Protein AF-A0A9W7DJR1-F1 (afdb_monomer)

InterPro domains:
  IPR019531 Peroxisomal membrane protein 4 [PTHR15460] (27-271)

Organism: Ambrosiozyma monospora (NCBI:txid43982)

Secondary structure (DSSP, 8-state):
-----TTHHHHHHHHSTTSSS------HHHHHHHHHHHHHHHHHHHHHHHHHHHHHHHHHHT--TTS-HHHHHHHHHHHHHHHHHHHHHHHHHHHHHHHHHHHHHHHHHHHHHTS---HHHHHHHHHHHHHHHHHHHHHHHTSSHHHHHHTS--S-HHHHHHHHHHHHHHHHHHHHHHHHHHHHHHHHHHHHHHHHHHHHS--------HHHHHHHHHHHHHHHHHHHHHHHHHHHHHHHHHHHHHHHHH-TTTTS-HHHHHHHHHHHSSS---TTHHHHTT-

Radius of gyration: 26.88 Å; Cα contacts (8 Å, |Δi|>4): 137; chains: 1; bounding box: 68×41×72 Å

Structure (mmCIF, N/CA/C/O backbone):
data_AF-A0A9W7DJR1-F1
#
_entry.id   AF-A0A9W7DJR1-F1
#
loop_
_atom_site.group_PDB
_atom_site.id
_atom_site.type_symbol
_atom_site.label_atom_id
_atom_site.label_alt_id
_atom_site.label_comp_id
_atom_site.label_asym_id
_atom_site.label_entity_id
_atom_site.label_seq_id
_atom_site.pdbx_PDB_ins_code
_atom_site.Cartn_x
_atom_site.Cartn_y
_atom_site.Cartn_z
_atom_site.occupancy
_atom_site.B_iso_or_equiv
_atom_site.auth_seq_id
_atom_site.auth_comp_id
_atom_site.auth_asym_id
_atom_site.auth_atom_id
_atom_site.pdbx_PDB_model_num
ATOM 1 N N . MET A 1 1 ? 10.144 17.613 -14.085 1.00 32.94 1 MET A N 1
ATOM 2 C CA . MET A 1 1 ? 10.605 17.731 -12.691 1.00 32.94 1 MET A CA 1
ATOM 3 C C . MET A 1 1 ? 11.004 16.339 -12.246 1.00 32.94 1 MET A C 1
ATOM 5 O O . MET A 1 1 ? 10.156 15.469 -12.102 1.00 32.94 1 MET A O 1
ATOM 9 N N . THR A 1 2 ? 12.303 16.096 -12.294 1.00 26.52 2 THR A N 1
ATOM 10 C CA . THR A 1 2 ? 12.978 14.806 -12.160 1.00 26.52 2 THR A CA 1
ATOM 11 C C . THR A 1 2 ? 13.006 14.386 -10.694 1.00 26.52 2 THR A C 1
ATOM 13 O O . THR A 1 2 ? 13.558 15.097 -9.863 1.00 26.52 2 THR A O 1
ATOM 16 N N . THR A 1 3 ? 12.395 13.251 -10.367 1.00 33.75 3 THR A N 1
ATOM 17 C CA . THR A 1 3 ? 12.568 12.594 -9.067 1.00 33.75 3 THR A CA 1
ATOM 18 C C . THR A 1 3 ? 13.695 11.581 -9.203 1.00 33.75 3 THR A C 1
ATOM 20 O O . THR A 1 3 ? 13.488 10.488 -9.732 1.00 33.75 3 THR A O 1
ATOM 23 N N . GLU A 1 4 ? 14.891 11.987 -8.789 1.00 33.16 4 GLU A N 1
ATOM 24 C CA . GLU A 1 4 ? 16.009 11.084 -8.511 1.00 33.16 4 GLU A CA 1
ATOM 25 C C . GLU A 1 4 ? 15.716 10.189 -7.291 1.00 33.16 4 GLU A C 1
ATOM 27 O O . GLU A 1 4 ? 14.836 10.509 -6.482 1.00 33.16 4 GLU A O 1
ATOM 32 N N . PRO A 1 5 ? 16.386 9.027 -7.187 1.00 38.91 5 PRO A N 1
ATOM 33 C CA . PRO A 1 5 ? 15.933 7.917 -6.366 1.00 38.91 5 PRO A CA 1
ATOM 34 C C . PRO A 1 5 ? 16.318 8.088 -4.893 1.00 38.91 5 PRO A C 1
ATOM 36 O O . PRO A 1 5 ? 17.462 8.350 -4.536 1.00 38.91 5 PRO A O 1
ATOM 39 N N . THR A 1 6 ? 15.344 7.830 -4.024 1.00 44.16 6 THR A N 1
ATOM 40 C CA . THR A 1 6 ? 15.402 7.775 -2.550 1.00 44.16 6 THR A CA 1
ATOM 41 C C . THR A 1 6 ? 16.316 6.683 -1.961 1.00 44.16 6 THR A C 1
ATOM 43 O O . THR A 1 6 ? 16.242 6.403 -0.764 1.00 44.16 6 THR A O 1
ATOM 46 N N . ASP A 1 7 ? 17.186 6.069 -2.762 1.00 42.09 7 ASP A N 1
ATOM 47 C CA . ASP A 1 7 ? 18.049 4.954 -2.348 1.00 42.09 7 ASP A CA 1
ATOM 48 C C . ASP A 1 7 ? 19.348 5.408 -1.655 1.00 42.09 7 ASP A C 1
ATOM 50 O O . ASP A 1 7 ? 20.028 4.600 -1.019 1.00 42.09 7 ASP A O 1
ATOM 54 N N . SER A 1 8 ? 19.667 6.706 -1.685 1.00 40.16 8 SER A N 1
ATOM 55 C CA . SER A 1 8 ? 20.855 7.266 -1.025 1.00 40.16 8 SER A CA 1
ATOM 56 C C . SER A 1 8 ? 20.726 7.370 0.500 1.00 40.16 8 SER A C 1
ATOM 58 O O . SER A 1 8 ? 21.733 7.284 1.194 1.00 40.16 8 SER A O 1
ATOM 60 N N . HIS A 1 9 ? 19.512 7.469 1.052 1.00 39.06 9 HIS A N 1
ATOM 61 C CA . HIS A 1 9 ? 19.320 7.706 2.490 1.00 39.06 9 HIS A CA 1
ATOM 62 C C . HIS A 1 9 ? 19.504 6.470 3.381 1.00 39.06 9 HIS A C 1
ATOM 64 O O . HIS A 1 9 ? 19.707 6.623 4.580 1.00 39.06 9 HIS A O 1
ATOM 70 N N . ILE A 1 10 ? 19.423 5.247 2.846 1.00 40.16 10 ILE A N 1
ATOM 71 C CA . ILE A 1 10 ? 19.614 4.024 3.653 1.00 40.16 10 ILE A CA 1
ATOM 72 C C . ILE A 1 10 ? 21.078 3.572 3.630 1.00 40.16 10 ILE A C 1
ATOM 74 O O . ILE A 1 10 ? 21.564 3.041 4.625 1.00 40.16 10 ILE A O 1
ATOM 78 N N . VAL A 1 11 ? 21.795 3.820 2.530 1.00 42.31 11 VAL A N 1
ATOM 79 C CA . VAL A 1 11 ? 23.234 3.532 2.435 1.00 42.31 11 VAL A CA 1
ATOM 80 C C . VAL A 1 11 ? 24.055 4.627 3.123 1.00 42.31 11 VAL A C 1
ATOM 82 O O . VAL A 1 11 ? 25.026 4.307 3.803 1.00 42.31 11 VAL A O 1
ATOM 85 N N . SER A 1 12 ? 23.626 5.896 3.073 1.00 39.59 12 SER A N 1
ATOM 86 C CA . SER A 1 12 ? 24.334 6.977 3.771 1.00 39.59 12 SER A CA 1
ATOM 87 C C . SER A 1 12 ? 24.339 6.796 5.289 1.00 39.59 12 SER A C 1
ATOM 89 O O . SER A 1 12 ? 25.352 7.074 5.909 1.00 39.59 12 SER A O 1
ATOM 91 N N . ILE A 1 13 ? 23.273 6.252 5.891 1.00 42.31 13 ILE A N 1
ATOM 92 C CA . ILE A 1 13 ? 23.221 6.003 7.346 1.00 42.31 13 ILE A CA 1
ATOM 93 C C . ILE A 1 13 ? 24.286 4.985 7.794 1.00 42.31 13 ILE A C 1
ATOM 95 O O . ILE A 1 13 ? 24.705 5.014 8.946 1.00 42.31 13 ILE A O 1
ATOM 99 N N . ILE A 1 14 ? 24.756 4.113 6.897 1.00 41.81 14 ILE A N 1
ATOM 100 C CA . ILE A 1 14 ? 25.818 3.143 7.205 1.00 41.81 14 ILE A CA 1
ATOM 101 C C . ILE A 1 14 ? 27.211 3.734 6.920 1.00 41.81 14 ILE A C 1
ATOM 103 O O . ILE A 1 14 ? 28.173 3.350 7.574 1.00 41.81 14 ILE A O 1
ATOM 107 N N . SER A 1 15 ? 27.335 4.691 5.993 1.00 38.59 15 SER A N 1
ATOM 108 C CA . SER A 1 15 ? 28.637 5.235 5.572 1.00 38.59 15 SER A CA 1
ATOM 109 C C . SER A 1 15 ? 29.039 6.575 6.203 1.00 38.59 15 SER A C 1
ATOM 111 O O . SER A 1 15 ? 30.225 6.884 6.198 1.00 38.59 15 SER A O 1
ATOM 113 N N . THR A 1 16 ? 28.119 7.377 6.754 1.00 36.72 16 THR A N 1
ATOM 114 C CA . THR A 1 16 ? 28.453 8.718 7.291 1.00 36.72 16 THR A CA 1
ATOM 115 C C . THR A 1 16 ? 28.752 8.771 8.790 1.00 36.72 16 THR A C 1
ATOM 117 O O . THR A 1 16 ? 28.983 9.856 9.303 1.00 36.72 16 THR A O 1
ATOM 120 N N . ASN A 1 17 ? 28.787 7.643 9.503 1.00 36.72 17 ASN A N 1
ATOM 121 C CA . ASN A 1 17 ? 29.080 7.630 10.946 1.00 36.72 17 ASN A CA 1
ATOM 122 C C . ASN A 1 17 ? 30.573 7.481 11.299 1.00 36.72 17 ASN A C 1
ATOM 124 O O . ASN A 1 17 ? 30.893 7.296 12.466 1.00 36.72 17 ASN A O 1
ATOM 128 N N . ASN A 1 18 ? 31.485 7.571 10.325 1.00 41.84 18 ASN A N 1
ATOM 129 C CA . ASN A 1 18 ? 32.928 7.414 10.564 1.00 41.84 18 ASN A CA 1
ATOM 130 C C . ASN A 1 18 ? 33.718 8.726 10.683 1.00 41.84 18 ASN A C 1
ATOM 132 O O . ASN A 1 18 ? 34.943 8.676 10.764 1.00 41.84 18 ASN A O 1
ATOM 136 N N . GLN A 1 19 ? 33.068 9.890 10.706 1.00 37.97 19 GLN A N 1
ATOM 137 C CA . GLN A 1 19 ? 33.749 11.145 11.023 1.00 37.97 19 GLN A CA 1
ATOM 138 C C . GLN A 1 19 ? 32.898 11.960 11.993 1.00 37.97 19 GLN A C 1
ATOM 140 O O . GLN A 1 19 ? 31.807 12.405 11.651 1.00 37.97 19 GLN A O 1
ATOM 145 N N . ASP A 1 20 ? 33.450 12.114 13.193 1.00 43.25 20 ASP A N 1
ATOM 146 C CA . ASP A 1 20 ? 32.994 12.926 14.319 1.00 43.25 20 ASP A CA 1
ATOM 147 C C . ASP A 1 20 ? 31.770 12.398 15.077 1.00 43.25 20 ASP A C 1
ATOM 149 O O . ASP A 1 20 ? 30.617 12.686 14.754 1.00 43.25 20 ASP A O 1
ATOM 153 N N . ASN A 1 21 ? 32.053 11.623 16.130 1.00 36.62 21 ASN A N 1
ATOM 154 C CA . ASN A 1 21 ? 31.651 11.855 17.528 1.00 36.62 21 ASN A CA 1
ATOM 155 C C . ASN A 1 21 ? 31.712 10.522 18.281 1.00 36.62 21 ASN A C 1
ATOM 157 O O . ASN A 1 21 ? 31.091 9.562 17.839 1.00 36.62 21 ASN A O 1
ATOM 161 N N . ASP A 1 22 ? 32.468 10.509 19.382 1.00 38.03 22 ASP A N 1
ATOM 162 C CA . ASP A 1 22 ? 32.485 9.551 20.492 1.00 38.03 22 ASP A CA 1
ATOM 163 C C . ASP A 1 22 ? 31.990 8.131 20.189 1.00 38.03 22 ASP A C 1
ATOM 165 O O . ASP A 1 22 ? 30.803 7.894 19.965 1.00 38.03 22 ASP A O 1
ATOM 169 N N . GLU A 1 23 ? 32.913 7.173 20.284 1.00 42.16 23 GLU A N 1
ATOM 170 C CA . GLU A 1 23 ? 32.680 5.727 20.269 1.00 42.16 23 GLU A CA 1
ATOM 171 C C . GLU A 1 23 ? 31.814 5.311 21.476 1.00 42.16 23 GLU A C 1
ATOM 173 O O . GLU A 1 23 ? 32.244 4.668 22.429 1.00 42.16 23 GLU A O 1
ATOM 178 N N . ILE A 1 24 ? 30.550 5.725 21.464 1.00 49.12 24 ILE A N 1
ATOM 179 C CA . ILE A 1 24 ? 29.490 5.070 22.200 1.00 49.12 24 ILE A CA 1
ATOM 180 C C . ILE A 1 24 ? 29.317 3.758 21.450 1.00 49.12 24 ILE A C 1
ATOM 182 O O . ILE A 1 24 ? 28.904 3.754 20.289 1.00 49.12 24 ILE A O 1
ATOM 186 N N . ASP A 1 25 ? 29.661 2.656 22.108 1.00 47.47 25 ASP A N 1
ATOM 187 C CA . ASP A 1 25 ? 29.327 1.295 21.701 1.00 47.47 25 ASP A CA 1
ATOM 188 C C . ASP A 1 25 ? 27.793 1.164 21.662 1.00 47.47 25 ASP A C 1
ATOM 190 O O . ASP A 1 25 ? 27.125 0.706 22.592 1.00 47.47 25 ASP A O 1
ATOM 194 N N . ILE A 1 26 ? 27.187 1.738 20.622 1.00 60.50 26 ILE A N 1
ATOM 195 C CA . ILE A 1 26 ? 25.754 1.695 20.394 1.00 60.50 26 ILE A CA 1
ATOM 196 C C . ILE A 1 26 ? 25.497 0.301 19.845 1.00 60.50 26 ILE A C 1
ATOM 198 O O . ILE A 1 26 ? 25.587 0.077 18.637 1.00 60.50 26 ILE A O 1
ATOM 202 N N . ASP A 1 27 ? 25.155 -0.614 20.755 1.00 71.44 27 ASP A N 1
ATOM 203 C CA . ASP A 1 27 ? 24.758 -1.983 20.441 1.00 71.44 27 ASP A CA 1
ATOM 204 C C . ASP A 1 27 ? 23.856 -1.975 19.190 1.00 71.44 27 ASP A C 1
ATOM 206 O O . ASP A 1 27 ? 22.841 -1.253 19.181 1.00 71.44 27 ASP A O 1
ATOM 210 N N . PRO A 1 28 ? 24.194 -2.729 18.124 1.00 70.56 28 PRO A N 1
ATOM 211 C CA . PRO A 1 28 ? 23.396 -2.801 16.907 1.00 70.56 28 PRO A CA 1
ATOM 212 C C . PRO A 1 28 ? 21.915 -3.066 17.202 1.00 70.56 28 PRO A C 1
ATOM 214 O O . PRO A 1 28 ? 21.054 -2.500 16.526 1.00 70.56 28 PRO A O 1
ATOM 217 N N . MET A 1 29 ? 21.582 -3.812 18.261 1.00 70.75 29 MET A N 1
ATOM 218 C CA . MET A 1 29 ? 20.192 -4.028 18.679 1.00 70.75 29 MET A CA 1
ATOM 219 C C . MET A 1 29 ? 19.452 -2.738 19.046 1.00 70.75 29 MET A C 1
ATOM 221 O O . MET A 1 29 ? 18.264 -2.601 18.741 1.00 70.75 29 MET A O 1
ATOM 225 N N . SER A 1 30 ? 20.132 -1.758 19.639 1.00 74.19 30 SER A N 1
ATOM 226 C CA . SER A 1 30 ? 19.538 -0.462 19.972 1.00 74.19 30 SER A CA 1
ATOM 227 C C . SER A 1 30 ? 19.234 0.371 18.719 1.00 74.19 30 SER A C 1
ATOM 229 O O . SER A 1 30 ? 18.199 1.040 18.656 1.00 74.19 30 SER A O 1
ATOM 231 N N . ILE A 1 31 ? 20.074 0.277 17.681 1.00 74.38 31 ILE A N 1
ATOM 232 C CA . ILE A 1 31 ? 19.853 0.916 16.373 1.00 74.38 31 ILE A CA 1
ATOM 233 C C . ILE A 1 31 ? 18.654 0.270 15.675 1.00 74.38 31 ILE A C 1
ATOM 235 O O . ILE A 1 31 ? 17.771 0.967 15.161 1.00 74.38 31 ILE A O 1
ATOM 239 N N . LEU A 1 32 ? 18.581 -1.063 15.704 1.00 74.62 32 LEU A N 1
ATOM 240 C CA . LEU A 1 32 ? 17.469 -1.821 15.139 1.00 74.62 32 LEU A CA 1
ATOM 241 C C . LEU A 1 32 ? 16.144 -1.471 15.825 1.00 74.62 32 LEU A C 1
ATOM 243 O O . LEU A 1 32 ? 15.161 -1.154 15.149 1.00 74.62 32 LEU A O 1
ATOM 247 N N . LEU A 1 33 ? 16.130 -1.442 17.158 1.00 75.38 33 LEU A N 1
ATOM 248 C CA . LEU A 1 33 ? 14.948 -1.092 17.940 1.00 75.38 33 LEU A CA 1
ATOM 249 C C . LEU A 1 33 ? 14.502 0.353 17.673 1.00 75.38 33 LEU A C 1
ATOM 251 O O . LEU A 1 33 ? 13.316 0.596 17.438 1.00 75.38 33 LEU A O 1
ATOM 255 N N . LYS A 1 34 ? 15.442 1.308 17.613 1.00 75.88 34 LYS A N 1
ATOM 256 C CA . LYS A 1 34 ? 15.158 2.704 17.236 1.00 75.88 34 LYS A CA 1
ATOM 257 C C . LYS A 1 34 ? 14.524 2.796 15.845 1.00 75.88 34 LYS A C 1
ATOM 259 O O . LYS A 1 34 ? 13.544 3.520 15.674 1.00 75.88 34 LYS A O 1
ATOM 264 N N . SER A 1 35 ? 15.026 2.040 14.866 1.00 71.12 35 SER A N 1
ATOM 265 C CA . SER A 1 35 ? 14.485 2.005 13.498 1.00 71.12 35 SER A CA 1
ATOM 266 C C . SER A 1 35 ? 13.050 1.468 13.451 1.00 71.12 35 SER A C 1
ATOM 268 O O . SER A 1 35 ? 12.183 2.062 12.802 1.00 71.12 35 SER A O 1
ATOM 270 N N . VAL A 1 36 ? 12.766 0.391 14.193 1.00 76.62 36 VAL A N 1
ATOM 271 C CA . VAL A 1 36 ? 11.421 -0.193 14.319 1.00 76.62 36 VAL A CA 1
ATOM 272 C C . VAL A 1 36 ? 10.453 0.789 14.985 1.00 76.62 36 VAL A C 1
ATOM 274 O O . VAL A 1 36 ? 9.375 1.054 14.446 1.00 76.62 36 VAL A O 1
ATOM 277 N N . ILE A 1 37 ? 10.846 1.386 16.114 1.00 77.00 37 ILE A N 1
ATOM 278 C CA . ILE A 1 37 ? 10.029 2.369 16.841 1.00 77.00 37 ILE A CA 1
ATOM 279 C C . ILE A 1 37 ? 9.757 3.596 15.968 1.00 77.00 37 ILE A C 1
ATOM 281 O O . ILE A 1 37 ? 8.626 4.081 15.909 1.00 77.00 37 ILE A O 1
ATOM 285 N N . MET A 1 38 ? 10.765 4.092 15.250 1.00 75.69 38 MET A N 1
ATOM 286 C CA . MET A 1 38 ? 10.612 5.251 14.374 1.00 75.69 38 MET A CA 1
ATOM 287 C C . MET A 1 38 ? 9.684 4.950 13.193 1.00 75.69 38 MET A C 1
ATOM 289 O O . MET A 1 38 ? 8.817 5.766 12.875 1.00 75.69 38 MET A O 1
ATOM 293 N N . ALA A 1 39 ? 9.795 3.764 12.587 1.00 70.19 39 ALA A N 1
ATOM 294 C CA . ALA A 1 39 ? 8.877 3.316 11.545 1.00 70.19 39 ALA A CA 1
ATOM 295 C C . ALA A 1 39 ? 7.432 3.223 12.063 1.00 70.19 39 ALA A C 1
ATOM 297 O O . ALA A 1 39 ? 6.520 3.736 11.414 1.00 70.19 39 ALA A O 1
ATOM 298 N N . ALA A 1 40 ? 7.228 2.651 13.254 1.00 74.38 40 ALA A N 1
ATOM 299 C CA . ALA A 1 40 ? 5.922 2.580 13.903 1.00 74.38 40 ALA A CA 1
ATOM 300 C C . ALA A 1 40 ? 5.350 3.978 14.196 1.00 74.38 40 ALA A C 1
ATOM 302 O O . ALA A 1 40 ? 4.199 4.256 13.857 1.00 74.38 40 ALA A O 1
ATOM 303 N N . LYS A 1 41 ? 6.158 4.898 14.743 1.00 73.31 41 LYS A N 1
ATOM 304 C CA . LYS A 1 41 ? 5.751 6.288 15.010 1.00 73.31 41 LYS A CA 1
ATOM 305 C C . LYS A 1 41 ? 5.318 6.998 13.728 1.00 73.31 41 LYS A C 1
ATOM 307 O O . LYS A 1 41 ? 4.265 7.634 13.701 1.00 73.31 41 LYS A O 1
ATOM 312 N N . ASN A 1 42 ? 6.095 6.854 12.656 1.00 75.81 42 ASN A N 1
ATOM 313 C CA . ASN A 1 42 ? 5.786 7.450 11.358 1.00 75.81 42 ASN A CA 1
ATOM 314 C C . ASN A 1 42 ? 4.488 6.879 10.772 1.00 75.81 42 ASN A C 1
ATOM 316 O O . ASN A 1 42 ? 3.654 7.639 10.283 1.00 75.81 42 ASN A O 1
ATOM 320 N N . ALA A 1 43 ? 4.280 5.567 10.892 1.00 69.81 43 ALA A N 1
ATOM 321 C CA . ALA A 1 43 ? 3.041 4.892 10.518 1.00 69.81 43 ALA A CA 1
ATOM 322 C C . ALA A 1 43 ? 1.817 5.445 11.274 1.00 69.81 43 ALA A C 1
ATOM 324 O O . ALA A 1 43 ? 0.802 5.759 10.649 1.00 69.81 43 ALA A O 1
ATOM 325 N N . VAL A 1 44 ? 1.919 5.623 12.598 1.00 75.25 44 VAL A N 1
ATOM 326 C CA . VAL A 1 44 ? 0.839 6.199 13.419 1.00 75.25 44 VAL A CA 1
ATOM 327 C C . VAL A 1 44 ? 0.558 7.648 13.026 1.00 75.25 44 VAL A C 1
ATOM 329 O O . VAL A 1 44 ? -0.599 8.000 12.811 1.00 75.25 44 VAL A O 1
ATOM 332 N N . ILE A 1 45 ? 1.593 8.487 12.898 1.00 74.19 45 ILE A N 1
ATOM 333 C CA . ILE A 1 45 ? 1.442 9.908 12.542 1.00 74.19 45 ILE A CA 1
ATOM 334 C C . ILE A 1 45 ? 0.809 10.052 11.158 1.00 74.19 45 ILE A C 1
ATOM 336 O O . ILE A 1 45 ? -0.098 10.865 10.975 1.00 74.19 45 ILE A O 1
ATOM 340 N N . TYR A 1 46 ? 1.268 9.260 10.190 1.00 73.19 46 TYR A N 1
ATOM 341 C CA . TYR A 1 46 ? 0.720 9.259 8.841 1.00 73.19 46 TYR A CA 1
ATOM 342 C C . TYR A 1 46 ? -0.749 8.825 8.835 1.00 73.19 46 TYR A C 1
ATOM 344 O O . TYR A 1 46 ? -1.605 9.533 8.297 1.00 73.19 46 TYR A O 1
ATOM 352 N N . GLY A 1 47 ? -1.042 7.697 9.492 1.00 66.19 47 GLY A N 1
ATOM 353 C CA . GLY A 1 47 ? -2.393 7.168 9.622 1.00 66.19 47 GLY A CA 1
ATOM 354 C C . GLY A 1 47 ? -3.337 8.166 10.291 1.00 66.19 47 GLY A C 1
ATOM 355 O O . GLY A 1 47 ? -4.454 8.358 9.818 1.00 66.19 47 GLY A O 1
ATOM 356 N N . TYR A 1 48 ? -2.865 8.858 11.330 1.00 72.81 48 TYR A N 1
ATOM 357 C CA . TYR A 1 48 ? -3.605 9.925 11.988 1.00 72.81 48 TYR A CA 1
ATOM 358 C C . TYR A 1 48 ? -3.854 11.104 11.042 1.00 72.81 48 TYR A C 1
ATOM 360 O O . TYR A 1 48 ? -5.008 11.422 10.795 1.00 72.81 48 TYR A O 1
ATOM 368 N N . ARG A 1 49 ? -2.821 11.724 10.457 1.00 74.25 49 ARG A N 1
ATOM 369 C CA . ARG A 1 49 ? -2.964 12.978 9.690 1.00 74.25 49 ARG A CA 1
ATOM 370 C C . ARG A 1 49 ? -3.905 12.859 8.491 1.00 74.25 49 ARG A C 1
ATOM 372 O O . ARG A 1 49 ? -4.818 13.666 8.350 1.00 74.25 49 ARG A O 1
ATOM 379 N N . VAL A 1 50 ? -3.696 11.863 7.631 1.00 66.50 50 VAL A N 1
ATOM 380 C CA . VAL A 1 50 ? -4.419 11.781 6.350 1.00 66.50 50 VAL A CA 1
ATOM 381 C C . VAL A 1 50 ? -5.854 11.286 6.547 1.00 66.50 50 VAL A C 1
ATOM 383 O O . VAL A 1 50 ? -6.789 11.878 6.005 1.00 66.50 50 VAL A O 1
ATOM 386 N N . ARG A 1 51 ? -6.069 10.239 7.362 1.00 71.12 51 ARG A N 1
ATOM 387 C CA . ARG A 1 51 ? -7.428 9.716 7.594 1.00 71.12 51 ARG A CA 1
ATOM 388 C C . ARG A 1 51 ? -8.256 10.594 8.520 1.00 71.12 51 ARG A C 1
ATOM 390 O O . ARG A 1 51 ? -9.466 10.638 8.337 1.00 71.12 51 ARG A O 1
ATOM 397 N N . PHE A 1 52 ? -7.651 11.303 9.474 1.00 71.00 52 PHE A N 1
ATOM 398 C CA . PHE A 1 52 ? -8.390 12.223 10.341 1.00 71.00 52 PHE A CA 1
ATOM 399 C C . PHE A 1 52 ? -9.054 13.338 9.540 1.00 71.00 52 PHE A C 1
ATOM 401 O O . PHE A 1 52 ? -10.248 13.562 9.707 1.00 71.00 52 PHE A O 1
ATOM 408 N N . ILE A 1 53 ? -8.323 13.969 8.617 1.00 73.88 53 ILE A N 1
ATOM 409 C CA . ILE A 1 53 ? -8.877 15.029 7.762 1.00 73.88 53 ILE A CA 1
ATOM 410 C C . ILE A 1 53 ? -10.024 14.481 6.904 1.00 73.88 53 ILE A C 1
ATOM 412 O O . ILE A 1 53 ? -11.082 15.101 6.812 1.00 73.88 53 ILE A O 1
ATOM 416 N N . HIS A 1 54 ? -9.858 13.284 6.337 1.00 69.44 54 HIS A N 1
ATOM 417 C CA . HIS A 1 54 ? -10.900 12.646 5.533 1.00 69.44 54 HIS A CA 1
ATOM 418 C C . HIS A 1 54 ? -12.151 12.272 6.355 1.00 69.44 54 HIS A C 1
ATOM 420 O O . HIS A 1 54 ? -13.283 12.528 5.939 1.00 69.44 54 HIS A O 1
ATOM 426 N N . ALA A 1 55 ? -11.962 11.715 7.553 1.00 70.25 55 ALA A N 1
ATOM 427 C CA . ALA A 1 55 ? -13.048 11.342 8.458 1.00 70.25 55 ALA A CA 1
ATOM 428 C C . ALA A 1 55 ? -13.792 12.571 9.006 1.00 70.25 55 ALA A C 1
ATOM 430 O O . ALA A 1 55 ? -15.012 12.548 9.147 1.00 70.25 55 ALA A O 1
ATOM 431 N N . ILE A 1 56 ? -13.077 13.670 9.258 1.00 75.75 56 ILE A N 1
ATOM 432 C CA . ILE A 1 56 ? -13.691 14.947 9.622 1.00 75.75 56 ILE A CA 1
ATOM 433 C C . ILE A 1 56 ? -14.502 15.505 8.463 1.00 75.75 56 ILE A C 1
ATOM 435 O O . ILE A 1 56 ? -15.656 15.866 8.665 1.00 75.75 56 ILE A O 1
ATOM 439 N N . SER A 1 57 ? -13.927 15.565 7.260 1.00 73.88 57 SER A N 1
ATOM 440 C CA . SER A 1 57 ? -14.600 16.133 6.089 1.00 73.88 57 SER A CA 1
ATOM 441 C C . SER A 1 57 ? -15.935 15.432 5.820 1.00 73.88 57 SER A C 1
ATOM 443 O O . SER A 1 57 ? -16.973 16.086 5.737 1.00 73.88 57 SER A O 1
ATOM 445 N N . THR A 1 58 ? -15.937 14.099 5.810 1.00 67.31 58 THR A N 1
ATOM 446 C CA . THR A 1 58 ? -17.161 13.302 5.627 1.00 67.31 58 THR A CA 1
ATOM 447 C C . THR A 1 58 ? -18.171 13.522 6.752 1.00 67.31 58 THR A C 1
ATOM 449 O O . THR A 1 58 ? -19.364 13.688 6.493 1.00 67.31 58 THR A O 1
ATOM 452 N N . GLN A 1 59 ? -17.725 13.601 8.007 1.00 70.19 59 GLN A N 1
ATOM 453 C CA . GLN A 1 59 ? -18.624 13.834 9.136 1.00 70.19 59 GLN A CA 1
ATOM 454 C C . GLN A 1 59 ? -19.207 15.242 9.194 1.00 70.19 59 GLN A C 1
ATOM 456 O O . GLN A 1 59 ? -20.348 15.364 9.645 1.00 70.19 59 GLN A O 1
ATOM 461 N N . LEU A 1 60 ? -18.452 16.258 8.761 1.00 70.12 60 LEU A N 1
ATOM 462 C CA . LEU A 1 60 ? -18.893 17.650 8.656 1.00 70.12 60 LEU A CA 1
ATOM 463 C C . LEU A 1 60 ? -19.947 17.809 7.561 1.00 70.12 60 LEU A C 1
ATOM 465 O O . LEU A 1 60 ? -20.979 18.424 7.808 1.00 70.12 60 LEU A O 1
ATOM 469 N N . VAL A 1 61 ? -19.732 17.197 6.392 1.00 68.81 61 VAL A N 1
ATOM 470 C CA . VAL A 1 61 ? -20.720 17.185 5.296 1.00 68.81 61 VAL A CA 1
ATOM 471 C C . VAL A 1 61 ? -22.000 16.451 5.715 1.00 68.81 61 VAL A C 1
ATOM 473 O O . VAL A 1 61 ? -23.098 16.861 5.361 1.00 68.81 61 VAL A O 1
ATOM 476 N N . SER A 1 62 ? -21.874 15.424 6.558 1.00 64.69 62 SER A N 1
ATOM 477 C CA . SER A 1 62 ? -23.006 14.664 7.106 1.00 64.69 62 SER A CA 1
ATOM 478 C C . SER A 1 62 ? -23.761 15.383 8.239 1.00 64.69 62 SER A C 1
ATOM 480 O O . SER A 1 62 ? -24.566 14.750 8.938 1.00 64.69 62 SER A O 1
ATOM 482 N N . LEU A 1 63 ? -23.432 16.639 8.564 1.00 64.19 63 LEU A N 1
ATOM 483 C CA . LEU A 1 63 ? -24.124 17.383 9.616 1.00 64.19 63 LEU A CA 1
ATOM 484 C C . LEU A 1 63 ? -25.420 17.958 9.074 1.00 64.19 63 LEU A C 1
ATOM 486 O O . LEU A 1 63 ? -25.445 18.823 8.205 1.00 64.19 63 LEU A O 1
ATOM 490 N N . ASN A 1 64 ? -26.516 17.504 9.665 1.00 57.19 64 ASN A N 1
ATOM 491 C CA . ASN A 1 64 ? -27.822 18.046 9.373 1.00 57.19 64 ASN A CA 1
ATOM 492 C C . ASN A 1 64 ? -27.988 19.357 10.164 1.00 57.19 64 ASN A C 1
ATOM 494 O O . ASN A 1 64 ? -28.338 19.338 11.345 1.00 57.19 64 ASN A O 1
ATOM 498 N N . MET A 1 65 ? -27.694 20.493 9.523 1.00 56.94 65 MET A N 1
ATOM 499 C CA . MET A 1 65 ? -27.678 21.841 10.127 1.00 56.94 65 MET A CA 1
ATOM 500 C C . MET A 1 65 ? -29.049 22.320 10.655 1.00 56.94 65 MET A C 1
ATOM 502 O O . MET A 1 65 ? -29.142 23.383 11.257 1.00 56.94 65 MET A O 1
ATOM 506 N N . LYS A 1 66 ? -30.127 21.546 10.464 1.00 53.41 66 LYS A N 1
ATOM 507 C CA . LYS A 1 66 ? -31.506 21.912 10.838 1.00 53.41 66 LYS A CA 1
ATOM 508 C C . LYS A 1 66 ? -31.876 21.703 12.320 1.00 53.41 66 LYS A C 1
ATOM 510 O O . LYS A 1 66 ? -33.019 21.966 12.683 1.00 53.41 66 LYS A O 1
ATOM 515 N N . LYS A 1 67 ? -30.983 21.212 13.194 1.00 53.53 67 LYS A N 1
ATOM 516 C CA . LYS A 1 67 ? -31.318 20.886 14.602 1.00 53.53 67 LYS A CA 1
ATOM 517 C C . LYS A 1 67 ? -30.728 21.870 15.623 1.00 53.53 67 LYS A C 1
ATOM 519 O O . LYS A 1 67 ? -29.673 22.444 15.416 1.00 53.53 67 LYS A O 1
ATOM 524 N N . ASN A 1 68 ? -31.429 22.024 16.747 1.00 53.06 68 ASN A N 1
ATOM 525 C CA . ASN A 1 68 ? -31.178 22.978 17.837 1.00 53.06 68 ASN A CA 1
ATOM 526 C C . ASN A 1 68 ? -29.689 23.067 18.286 1.00 53.06 68 ASN A C 1
ATOM 528 O O . ASN A 1 68 ? -29.058 22.046 18.576 1.00 53.06 68 ASN A O 1
ATOM 532 N N . SER A 1 69 ? -29.146 24.289 18.395 1.00 58.97 69 SER A N 1
ATOM 533 C CA . SER A 1 69 ? -27.698 24.605 18.474 1.00 58.97 69 SER A CA 1
ATOM 534 C C . SER A 1 69 ? -26.923 23.902 19.608 1.00 58.97 69 SER A C 1
ATOM 536 O O . SER A 1 69 ? -25.817 23.397 19.406 1.00 58.97 69 SER A O 1
ATOM 538 N N . LYS A 1 70 ? -27.527 23.745 20.794 1.00 59.53 70 LYS A N 1
ATOM 539 C CA . LYS A 1 70 ? -26.871 23.076 21.939 1.00 59.53 70 LYS A CA 1
ATOM 540 C C . LYS A 1 70 ? -26.682 21.562 21.743 1.00 59.53 70 LYS A C 1
ATOM 542 O O . LYS A 1 70 ? -25.767 20.978 22.320 1.00 59.53 70 LYS A O 1
ATOM 547 N N . MET A 1 71 ? -27.504 20.919 20.910 1.00 64.44 71 MET A N 1
ATOM 548 C CA . MET A 1 71 ? -27.378 19.487 20.601 1.00 64.44 71 MET A CA 1
ATOM 549 C C . MET A 1 71 ? -26.362 19.228 19.477 1.00 64.44 71 MET A C 1
ATOM 551 O O . MET A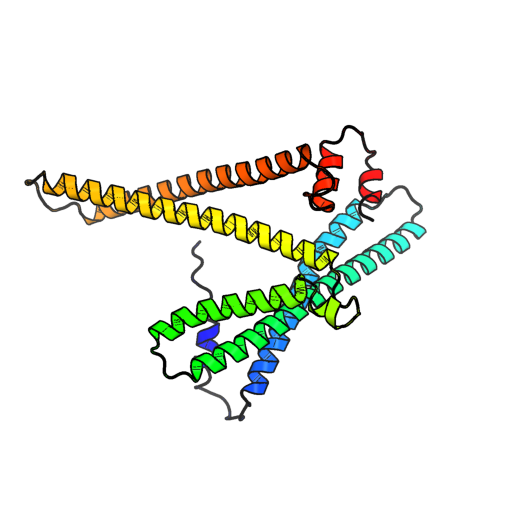 1 71 ? -25.724 18.173 19.464 1.00 64.44 71 MET A O 1
ATOM 555 N N . LEU A 1 72 ? -26.149 20.211 18.593 1.00 65.38 72 LEU A N 1
ATOM 556 C CA . LEU A 1 72 ? -25.169 20.142 17.507 1.00 65.38 72 LEU A CA 1
ATOM 557 C C . LEU A 1 72 ? -23.730 20.072 18.021 1.00 65.38 72 LEU A C 1
ATOM 559 O O . LEU A 1 72 ? -22.974 19.230 17.547 1.00 65.38 72 LEU A O 1
ATOM 563 N N . TYR A 1 73 ? -23.353 20.881 19.020 1.00 71.19 73 TYR A N 1
ATOM 564 C CA . TYR A 1 73 ? -21.988 20.848 19.566 1.00 71.19 73 TYR A CA 1
ATOM 565 C C . TYR A 1 73 ? -21.646 19.479 20.172 1.00 71.19 73 TYR A C 1
ATOM 567 O O . TYR A 1 73 ? -20.599 18.903 19.881 1.00 71.19 73 TYR A O 1
ATOM 575 N N . LYS A 1 74 ? -22.572 18.899 20.948 1.00 75.06 74 LYS A N 1
ATOM 576 C CA . LYS A 1 74 ? -22.405 17.556 21.523 1.00 75.06 74 LYS A CA 1
ATOM 577 C C . LYS A 1 74 ? -22.303 16.491 20.424 1.00 75.06 74 LYS A C 1
ATOM 579 O O . LYS A 1 74 ? -21.463 15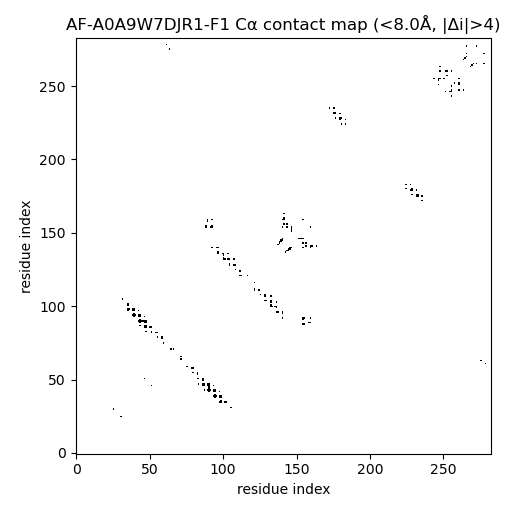.598 20.504 1.00 75.06 74 LYS A O 1
ATOM 584 N N . GLN A 1 75 ? -23.122 16.599 19.376 1.00 72.94 75 GLN A N 1
ATOM 585 C CA . GLN A 1 75 ? -23.101 15.682 18.234 1.00 72.94 75 GLN A CA 1
ATOM 586 C C . GLN A 1 75 ? -21.805 15.793 17.416 1.00 72.94 75 GLN A C 1
ATOM 588 O O . GLN A 1 75 ? -21.246 14.766 17.027 1.00 72.94 75 GLN A O 1
ATOM 593 N N . LEU A 1 76 ? -21.309 17.011 17.195 1.00 74.25 76 LEU A N 1
ATOM 594 C CA . LEU A 1 76 ? -20.033 17.282 16.539 1.00 74.25 76 LEU A CA 1
ATOM 595 C C . LEU A 1 76 ? -18.877 16.704 17.356 1.00 74.25 76 LEU A C 1
ATOM 597 O O . LEU A 1 76 ? -18.064 15.965 16.812 1.00 74.25 76 LEU A O 1
ATOM 601 N N . TRP A 1 77 ? -18.849 16.957 18.667 1.00 78.38 77 TRP A N 1
ATOM 602 C CA . TRP A 1 77 ? -17.818 16.432 19.560 1.00 78.38 77 TRP A CA 1
ATOM 603 C C . TRP A 1 77 ? -17.767 14.901 19.548 1.00 78.38 77 TRP A C 1
ATOM 605 O O . TRP A 1 77 ? -16.705 14.319 19.333 1.00 78.38 77 TRP A O 1
ATOM 615 N N . PHE A 1 78 ? -18.912 14.222 19.687 1.00 78.31 78 PHE A N 1
ATOM 616 C CA . PHE A 1 78 ? -18.959 12.758 19.603 1.00 78.31 78 PHE A CA 1
ATOM 617 C C . PHE A 1 78 ? -18.461 12.224 18.257 1.00 78.31 78 PHE A C 1
ATOM 619 O O . PHE A 1 78 ? -17.759 11.212 18.218 1.00 78.31 78 PHE A O 1
ATOM 626 N N . ARG A 1 79 ? -18.809 12.893 17.153 1.00 75.06 79 ARG A N 1
ATOM 627 C CA . ARG A 1 79 ? -18.352 12.528 15.807 1.00 75.06 79 ARG A CA 1
ATOM 628 C C . ARG A 1 79 ? -16.837 12.715 15.667 1.00 75.06 79 ARG A C 1
ATOM 630 O O . ARG A 1 79 ? -16.156 11.764 15.285 1.00 75.06 79 ARG A O 1
ATOM 637 N N . LEU A 1 80 ? -16.298 13.855 16.102 1.00 78.25 80 LEU A N 1
ATOM 638 C CA . LEU A 1 80 ? -14.858 14.127 16.126 1.00 78.25 80 LEU A CA 1
ATOM 639 C C . LEU A 1 80 ? -14.095 13.081 16.941 1.00 78.25 80 LEU A C 1
ATOM 641 O O . LEU A 1 80 ? -13.148 12.484 16.435 1.00 78.25 80 LEU A O 1
ATOM 645 N N . VAL A 1 81 ? -14.545 12.779 18.160 1.00 79.94 81 VAL A N 1
ATOM 646 C CA . VAL A 1 81 ? -13.935 11.738 19.001 1.00 79.94 81 VAL A CA 1
ATOM 647 C C . VAL A 1 81 ? -13.994 10.372 18.309 1.00 79.94 81 VAL A C 1
ATOM 649 O O . VAL A 1 81 ? -13.004 9.636 18.311 1.00 79.94 81 VAL A O 1
ATOM 652 N N . LYS A 1 82 ? -15.112 10.037 17.649 1.00 78.62 82 LYS A N 1
ATOM 653 C CA . LYS A 1 82 ? -15.237 8.804 16.855 1.00 78.62 82 LYS A CA 1
ATOM 654 C C . LYS A 1 82 ? -14.233 8.775 15.694 1.00 78.62 82 LYS A C 1
ATOM 656 O O . LYS A 1 82 ? -13.592 7.745 15.491 1.00 78.62 82 LYS A O 1
ATOM 661 N N . SER A 1 83 ? -14.051 9.884 14.976 1.00 75.44 83 SER A N 1
ATOM 662 C CA . SER A 1 83 ? -13.051 10.022 13.904 1.00 75.44 83 SER A CA 1
ATOM 663 C C . SER A 1 83 ? -11.628 9.855 14.414 1.00 75.44 83 SER A C 1
ATOM 665 O O . SER A 1 83 ? -10.857 9.105 13.823 1.00 75.44 83 SER A O 1
ATOM 667 N N . ILE A 1 84 ? -11.288 10.486 15.540 1.00 79.19 84 ILE A N 1
ATOM 668 C CA . ILE A 1 84 ? -9.974 10.335 16.178 1.00 79.19 84 ILE A CA 1
ATOM 669 C C . ILE A 1 84 ? -9.743 8.869 16.536 1.00 79.19 84 ILE A C 1
ATOM 671 O O . ILE A 1 84 ? -8.719 8.304 16.163 1.00 79.19 84 ILE A O 1
ATOM 675 N N . LYS A 1 85 ? -10.712 8.218 17.192 1.00 81.38 85 LYS A N 1
ATOM 676 C CA . LYS A 1 85 ? -10.613 6.800 17.564 1.00 81.38 85 LYS A CA 1
ATOM 677 C C . LYS A 1 85 ? -10.409 5.901 16.340 1.00 81.38 85 LYS A C 1
ATOM 679 O O . LYS A 1 85 ? -9.575 5.000 16.378 1.00 81.38 85 LYS A O 1
ATOM 684 N N . MET A 1 86 ? -11.126 6.166 15.248 1.00 76.94 86 MET A N 1
ATOM 685 C CA . MET A 1 86 ? -10.985 5.429 13.991 1.00 76.94 86 MET A CA 1
ATOM 686 C C . MET A 1 86 ? -9.594 5.620 13.368 1.00 76.94 86 MET A C 1
ATOM 688 O O . MET A 1 86 ? -8.947 4.643 12.991 1.00 76.94 86 MET A O 1
ATOM 692 N N . SER A 1 87 ? -9.100 6.858 13.326 1.00 78.44 87 SER A N 1
ATOM 693 C CA . SER A 1 87 ? -7.761 7.192 12.827 1.00 78.44 87 SER A CA 1
ATOM 694 C C . SER A 1 87 ? -6.646 6.593 13.686 1.00 78.44 87 SER A C 1
ATOM 696 O O . SER A 1 87 ? -5.642 6.128 13.151 1.00 78.44 87 SER A O 1
ATOM 698 N N . LEU A 1 88 ? -6.830 6.532 15.007 1.00 80.81 88 LEU A N 1
ATOM 699 C CA . LEU A 1 88 ? -5.899 5.865 15.918 1.00 80.81 88 LEU A CA 1
ATOM 700 C C . LEU A 1 88 ? -5.883 4.352 15.696 1.00 80.81 88 LEU A C 1
ATOM 702 O O . LEU A 1 88 ? -4.808 3.768 15.605 1.00 80.81 88 LEU A O 1
ATOM 706 N N . ASN A 1 89 ? -7.047 3.713 15.558 1.00 81.50 89 ASN A N 1
ATOM 707 C CA . ASN A 1 89 ? -7.130 2.282 15.245 1.00 81.50 89 ASN A CA 1
ATOM 708 C C . ASN A 1 89 ? -6.461 1.959 13.907 1.00 81.50 89 ASN A C 1
ATOM 710 O O . ASN A 1 89 ? -5.756 0.962 13.777 1.00 81.50 89 ASN A O 1
ATOM 714 N N . HIS A 1 90 ? -6.630 2.842 12.929 1.00 81.25 90 HIS A N 1
ATOM 715 C CA . HIS A 1 90 ? -5.934 2.741 11.663 1.00 81.25 90 HIS A CA 1
ATOM 716 C C . HIS A 1 90 ? -4.407 2.866 11.818 1.00 81.25 90 HIS A C 1
ATOM 718 O O . HIS A 1 90 ? -3.669 2.023 11.311 1.00 81.25 90 HIS A O 1
ATOM 724 N N . GLY A 1 91 ? -3.935 3.863 12.572 1.00 82.00 91 GLY A N 1
ATOM 725 C CA . GLY A 1 91 ? -2.518 4.024 12.898 1.00 82.00 91 GLY A CA 1
ATOM 726 C C . GLY A 1 91 ? -1.929 2.812 13.630 1.00 82.00 91 GLY A C 1
ATOM 727 O O . GLY A 1 91 ? -0.810 2.412 13.325 1.00 82.00 91 GLY A O 1
ATOM 728 N N . LYS A 1 92 ? -2.692 2.172 14.529 1.00 85.50 92 LYS A N 1
ATOM 729 C CA . LYS A 1 92 ? -2.285 0.939 15.229 1.00 85.50 92 LYS A CA 1
ATOM 730 C C . LYS A 1 92 ? -2.037 -0.224 14.270 1.00 85.50 92 LYS A C 1
ATOM 732 O O . LYS A 1 92 ? -1.035 -0.912 14.420 1.00 85.50 92 LYS A O 1
ATOM 737 N N . ILE A 1 93 ? -2.912 -0.426 13.281 1.00 85.75 93 ILE A N 1
ATOM 738 C CA . ILE A 1 93 ? -2.733 -1.477 12.264 1.00 85.75 93 ILE A CA 1
ATOM 739 C C . ILE A 1 93 ? -1.456 -1.217 11.453 1.00 85.75 93 ILE A C 1
ATOM 741 O O . ILE A 1 93 ? -0.643 -2.121 11.276 1.00 85.75 93 ILE A O 1
ATOM 745 N N . LEU A 1 94 ? -1.233 0.030 11.019 1.00 84.44 94 LEU A N 1
ATOM 746 C CA . LEU A 1 94 ? -0.018 0.402 10.283 1.00 84.44 94 LEU A CA 1
ATOM 747 C C . LEU A 1 94 ? 1.245 0.222 11.125 1.00 84.44 94 LEU A C 1
ATOM 749 O O . LEU A 1 94 ? 2.258 -0.243 10.609 1.00 84.44 94 LEU A O 1
ATOM 753 N N . ALA A 1 95 ? 1.188 0.579 12.407 1.00 83.62 95 ALA A N 1
ATOM 754 C CA . ALA A 1 95 ? 2.293 0.383 13.334 1.00 83.62 95 ALA A CA 1
ATOM 755 C C . ALA A 1 95 ? 2.598 -1.106 13.526 1.00 83.62 95 ALA A C 1
ATOM 757 O O . ALA A 1 95 ? 3.756 -1.498 13.437 1.00 83.62 95 ALA A O 1
ATOM 758 N N . GLY A 1 96 ? 1.565 -1.933 13.714 1.00 86.12 96 GLY A N 1
ATOM 759 C CA . GLY A 1 96 ? 1.701 -3.386 13.812 1.00 86.12 96 GLY A CA 1
ATOM 760 C C . GLY A 1 96 ? 2.376 -3.977 12.576 1.00 86.12 96 GLY A C 1
ATOM 761 O O . GLY A 1 96 ? 3.368 -4.692 12.702 1.00 86.12 96 GLY A O 1
ATOM 762 N N . PHE A 1 97 ? 1.918 -3.597 11.378 1.00 88.62 97 PHE A N 1
ATOM 763 C CA . PHE A 1 97 ? 2.568 -3.999 10.130 1.00 88.62 97 PHE A CA 1
ATOM 764 C C . PHE A 1 97 ? 4.021 -3.523 10.058 1.00 88.62 97 PHE A C 1
ATOM 766 O O . PHE A 1 97 ? 4.898 -4.322 9.748 1.00 88.62 97 PHE A O 1
ATOM 773 N N . ALA A 1 98 ? 4.300 -2.256 10.377 1.00 86.06 98 ALA A N 1
ATOM 774 C CA . ALA A 1 98 ? 5.651 -1.704 10.331 1.00 86.06 98 ALA A CA 1
ATOM 775 C C . ALA A 1 98 ? 6.614 -2.441 11.271 1.00 86.06 98 ALA A C 1
ATOM 777 O O . ALA A 1 98 ? 7.750 -2.698 10.876 1.00 86.06 98 ALA A O 1
ATOM 778 N N . ILE A 1 99 ? 6.156 -2.811 12.472 1.00 88.62 99 ILE A N 1
ATOM 779 C CA . ILE A 1 99 ? 6.938 -3.581 13.442 1.00 88.62 99 ILE A CA 1
ATOM 780 C C . ILE A 1 99 ? 7.249 -4.968 12.885 1.00 88.62 99 ILE A C 1
ATOM 782 O O . ILE A 1 99 ? 8.420 -5.310 12.753 1.00 88.62 99 ILE A O 1
ATOM 786 N N . VAL A 1 100 ? 6.231 -5.742 12.495 1.00 89.38 100 VAL A N 1
ATOM 787 C CA . VAL A 1 100 ? 6.429 -7.109 11.981 1.00 89.38 100 VAL A CA 1
ATOM 788 C C . VAL A 1 100 ? 7.304 -7.101 10.728 1.00 89.38 100 VAL A C 1
ATOM 790 O O . VAL A 1 100 ? 8.274 -7.853 10.649 1.00 89.38 100 VAL A O 1
ATOM 793 N N . TYR A 1 101 ? 7.012 -6.210 9.777 1.00 89.81 101 TYR A N 1
ATOM 794 C CA . TYR A 1 101 ? 7.782 -6.058 8.546 1.00 89.81 101 TYR A CA 1
ATOM 795 C C . TYR A 1 101 ? 9.246 -5.717 8.829 1.00 89.81 101 TYR A C 1
ATOM 797 O O . TYR A 1 101 ? 10.130 -6.401 8.322 1.00 89.81 101 TYR A O 1
ATOM 805 N N . LYS A 1 102 ? 9.526 -4.681 9.635 1.00 86.19 102 LYS A N 1
ATOM 806 C CA . LYS A 1 102 ? 10.906 -4.255 9.911 1.00 86.19 102 LYS A CA 1
ATOM 807 C C . LYS A 1 102 ? 11.673 -5.308 10.698 1.00 86.19 102 LYS A C 1
ATOM 809 O O . LYS A 1 102 ? 12.804 -5.595 10.327 1.00 86.19 102 LYS A O 1
ATOM 814 N N . THR A 1 103 ? 11.070 -5.908 11.720 1.00 87.25 103 THR A N 1
ATOM 815 C CA . THR A 1 103 ? 11.710 -6.976 12.497 1.00 87.25 103 THR A CA 1
ATOM 816 C C . THR A 1 103 ? 12.075 -8.155 11.599 1.00 87.25 103 THR A C 1
ATOM 818 O O . THR A 1 103 ? 13.221 -8.598 11.597 1.00 87.25 103 THR A O 1
ATOM 821 N N . LEU A 1 104 ? 11.141 -8.618 10.765 1.00 90.06 104 LEU A N 1
ATOM 822 C CA . LEU A 1 104 ? 11.383 -9.738 9.862 1.00 90.06 104 LEU A CA 1
ATOM 823 C C . LEU A 1 104 ? 12.407 -9.393 8.771 1.00 90.06 104 LEU A C 1
ATOM 825 O O . LEU A 1 104 ? 13.290 -10.194 8.477 1.00 90.06 104 LEU A O 1
ATOM 829 N N . LEU A 1 105 ? 12.333 -8.184 8.211 1.00 88.44 105 LEU A N 1
ATOM 830 C CA . LEU A 1 105 ? 13.298 -7.683 7.235 1.00 88.44 105 LEU A CA 1
ATOM 831 C C . LEU A 1 105 ? 14.721 -7.692 7.805 1.00 88.44 105 LEU A C 1
ATOM 833 O O . LEU A 1 105 ? 15.646 -8.118 7.118 1.00 88.44 105 LEU A O 1
ATOM 837 N N . LEU A 1 106 ? 14.894 -7.241 9.049 1.00 86.69 106 LEU A N 1
ATOM 838 C CA . LEU A 1 106 ? 16.187 -7.216 9.727 1.00 86.69 106 LEU A CA 1
ATOM 839 C C . LEU A 1 106 ? 16.723 -8.626 9.969 1.00 86.69 106 LEU A C 1
ATOM 841 O O . LEU A 1 106 ? 17.864 -8.892 9.609 1.00 86.69 106 LEU A O 1
ATOM 845 N N . ILE A 1 107 ? 15.890 -9.538 10.482 1.00 88.94 107 ILE A N 1
ATOM 846 C CA . ILE A 1 107 ? 16.272 -10.940 10.706 1.00 88.94 107 ILE A CA 1
ATOM 847 C C . ILE A 1 107 ? 16.743 -11.586 9.396 1.00 88.94 107 ILE A C 1
ATOM 849 O O . ILE A 1 107 ? 17.846 -12.125 9.337 1.00 88.94 107 ILE A O 1
ATOM 853 N N . LEU A 1 108 ? 15.953 -11.484 8.321 1.00 87.12 108 LEU A N 1
ATOM 854 C CA . LEU A 1 108 ? 16.306 -12.089 7.032 1.00 87.12 108 LEU A CA 1
ATOM 855 C C . LEU A 1 108 ? 17.550 -11.442 6.411 1.00 87.12 108 LEU A C 1
ATOM 857 O O . LEU A 1 108 ? 18.396 -12.145 5.858 1.00 87.12 108 LEU A O 1
ATOM 861 N N . THR A 1 109 ? 17.681 -10.117 6.514 1.00 86.38 109 THR A N 1
ATOM 862 C CA . THR A 1 109 ? 18.859 -9.400 6.005 1.00 86.38 109 THR A CA 1
ATOM 863 C C . THR A 1 109 ? 20.113 -9.833 6.763 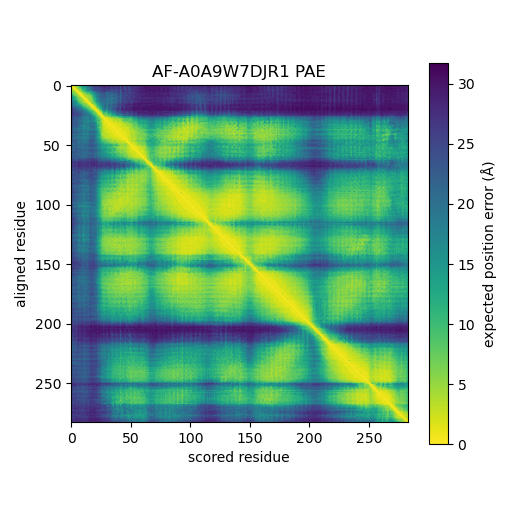1.00 86.38 109 THR A C 1
ATOM 865 O O . THR A 1 109 ? 21.121 -10.134 6.133 1.00 86.38 109 THR A O 1
ATOM 868 N N . GLN A 1 110 ? 20.043 -9.959 8.093 1.00 85.31 110 GLN A N 1
ATOM 869 C CA . GLN A 1 110 ? 21.144 -10.449 8.926 1.00 85.31 110 GLN A CA 1
ATOM 870 C C . GLN A 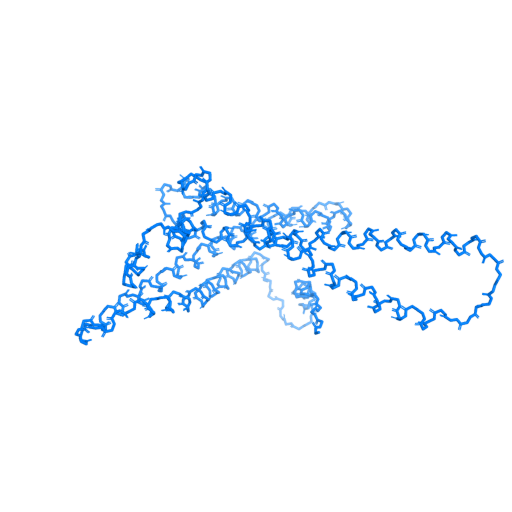1 110 ? 21.556 -11.878 8.537 1.00 85.31 110 GLN A C 1
ATOM 872 O O . GLN A 1 110 ? 22.747 -12.169 8.430 1.00 85.31 110 GLN A O 1
ATOM 877 N N . CYS A 1 111 ? 20.586 -12.767 8.292 1.00 85.56 111 CYS A N 1
ATOM 878 C CA . CYS A 1 111 ? 20.847 -14.140 7.854 1.00 85.56 111 CYS A CA 1
ATOM 879 C C . CYS A 1 111 ? 21.581 -14.187 6.505 1.00 85.56 111 CYS A C 1
ATOM 881 O O . CYS A 1 111 ? 22.561 -14.917 6.360 1.00 85.56 111 CYS A O 1
ATOM 883 N N . ILE A 1 112 ? 21.158 -13.377 5.531 1.00 85.25 112 ILE A N 1
ATOM 884 C CA . ILE A 1 112 ? 21.804 -13.330 4.210 1.00 85.25 112 ILE A CA 1
ATOM 885 C C . ILE A 1 112 ? 23.189 -12.695 4.282 1.00 85.25 112 ILE A C 1
ATOM 887 O O . ILE A 1 112 ? 24.113 -13.202 3.650 1.00 85.25 112 ILE A O 1
ATOM 891 N N . SER A 1 113 ? 23.368 -11.648 5.090 1.00 80.62 113 SER A N 1
ATOM 892 C CA . SER A 1 113 ? 24.676 -11.015 5.293 1.00 80.62 113 SER A CA 1
ATOM 893 C C . SER A 1 113 ? 25.711 -11.969 5.893 1.00 80.62 113 SER A C 1
ATOM 895 O O . SER A 1 113 ? 26.891 -11.849 5.586 1.00 80.62 113 SER A O 1
ATOM 897 N N . ARG A 1 114 ? 25.282 -12.945 6.704 1.00 82.50 114 ARG A N 1
ATOM 898 C CA . ARG A 1 114 ? 26.150 -14.000 7.260 1.00 82.50 114 ARG A CA 1
ATOM 899 C C . ARG A 1 114 ? 26.481 -15.118 6.271 1.00 82.50 114 ARG A C 1
ATOM 901 O O . ARG A 1 114 ? 27.306 -15.973 6.574 1.00 82.50 114 ARG A O 1
ATOM 908 N N . THR A 1 115 ? 25.840 -15.140 5.107 1.00 79.62 115 THR A N 1
ATOM 909 C CA . THR A 1 115 ? 26.087 -16.167 4.095 1.00 79.62 115 THR A CA 1
ATOM 910 C C . THR A 1 115 ? 27.255 -15.739 3.202 1.00 79.62 115 THR A C 1
ATOM 912 O O . THR A 1 115 ? 27.279 -14.610 2.714 1.00 79.62 115 THR A O 1
ATOM 915 N N . GLY A 1 116 ? 28.199 -16.645 2.921 1.00 78.75 116 GLY A N 1
ATOM 916 C CA . GLY A 1 116 ? 29.357 -16.410 2.037 1.00 78.75 116 GLY A CA 1
ATOM 917 C C . GLY A 1 116 ? 29.023 -16.307 0.538 1.00 78.75 116 GLY A C 1
ATOM 918 O O . GLY A 1 116 ? 29.805 -16.739 -0.302 1.00 78.75 116 GLY A O 1
ATOM 919 N N . LEU A 1 117 ? 27.832 -15.813 0.193 1.00 83.44 117 LEU A N 1
ATOM 920 C CA . LEU A 1 117 ? 27.371 -15.637 -1.184 1.00 83.44 117 LEU A CA 1
ATOM 921 C C . LEU A 1 117 ? 28.059 -14.439 -1.853 1.00 83.44 117 LEU A C 1
ATOM 923 O O . LEU A 1 117 ? 28.383 -13.452 -1.199 1.00 83.44 117 LEU A O 1
ATOM 927 N N . ASP A 1 118 ? 28.193 -14.511 -3.175 1.00 85.19 118 ASP A N 1
ATOM 928 C CA . ASP A 1 118 ? 28.652 -13.396 -4.005 1.00 85.19 118 ASP A CA 1
ATOM 929 C C . ASP A 1 118 ? 27.689 -12.187 -3.943 1.00 85.19 118 ASP A C 1
ATOM 931 O O . ASP A 1 118 ? 26.467 -12.347 -3.812 1.00 85.19 118 ASP A O 1
ATOM 935 N N . GLU A 1 119 ? 28.227 -10.972 -4.077 1.00 82.62 119 GLU A N 1
ATOM 936 C CA . GLU A 1 119 ? 27.497 -9.703 -3.917 1.00 82.62 119 GLU A CA 1
ATOM 937 C C . GLU A 1 119 ? 26.348 -9.554 -4.926 1.00 82.62 119 GLU A C 1
ATOM 939 O O . GLU A 1 119 ? 25.261 -9.064 -4.600 1.00 82.62 119 GLU A O 1
ATOM 944 N N . THR A 1 120 ? 26.524 -10.082 -6.140 1.00 82.62 120 THR A N 1
ATOM 945 C CA . THR A 1 120 ? 25.476 -10.080 -7.173 1.00 82.62 120 THR A CA 1
ATOM 946 C C . THR A 1 120 ? 24.253 -10.912 -6.769 1.00 82.62 120 THR A C 1
ATOM 948 O O . THR A 1 120 ? 23.106 -10.520 -7.016 1.00 82.62 120 THR A O 1
ATOM 951 N N . LYS A 1 121 ? 24.470 -12.049 -6.095 1.00 82.50 121 LYS A N 1
ATOM 952 C CA . LYS A 1 121 ? 23.396 -12.910 -5.578 1.00 82.50 121 LYS A CA 1
ATOM 953 C C . LYS A 1 121 ? 22.734 -12.283 -4.355 1.00 82.50 121 LYS A C 1
ATOM 955 O O . LYS A 1 121 ? 21.505 -12.325 -4.259 1.00 82.50 121 LYS A O 1
ATOM 960 N N . LYS A 1 122 ? 23.509 -11.646 -3.469 1.00 82.06 122 LYS A N 1
ATOM 961 C CA . LYS A 1 122 ? 22.977 -10.906 -2.312 1.00 82.06 122 LYS A CA 1
ATOM 962 C C . LYS A 1 122 ? 22.031 -9.785 -2.740 1.00 82.06 122 LYS A C 1
ATOM 964 O O . LYS A 1 122 ? 20.948 -9.662 -2.170 1.00 82.06 122 LYS A O 1
ATOM 969 N N . ALA A 1 123 ? 22.372 -9.028 -3.784 1.00 82.44 123 ALA A N 1
ATOM 970 C CA . ALA A 1 123 ? 21.507 -7.970 -4.309 1.00 82.44 123 ALA A CA 1
ATOM 971 C C . ALA A 1 123 ? 20.145 -8.507 -4.788 1.00 82.44 123 ALA A C 1
ATOM 973 O O . ALA A 1 123 ? 19.097 -7.958 -4.442 1.00 82.44 123 ALA A O 1
ATOM 974 N N . ARG A 1 124 ? 20.133 -9.630 -5.521 1.00 82.75 124 ARG A N 1
ATOM 975 C CA . ARG A 1 124 ? 18.883 -10.282 -5.959 1.00 82.75 124 ARG A CA 1
ATOM 976 C C . ARG A 1 124 ? 18.060 -10.795 -4.777 1.00 82.75 124 ARG A C 1
ATOM 978 O O . ARG A 1 124 ? 16.849 -10.579 -4.730 1.00 82.75 124 ARG A O 1
ATOM 985 N N . LEU A 1 125 ? 18.716 -11.427 -3.804 1.00 85.50 125 LEU A N 1
ATOM 986 C CA . LEU A 1 125 ? 18.070 -11.923 -2.588 1.00 85.50 125 LEU A CA 1
ATOM 987 C C . LEU A 1 125 ? 17.481 -10.789 -1.750 1.00 85.50 125 LEU A C 1
ATOM 989 O O . LEU A 1 125 ? 16.402 -10.960 -1.197 1.00 85.50 125 LEU A O 1
ATOM 993 N N . LYS A 1 126 ? 18.112 -9.612 -1.711 1.00 84.56 126 LYS A N 1
ATOM 994 C CA . LYS A 1 126 ? 17.591 -8.445 -0.987 1.00 84.56 126 LYS A CA 1
ATOM 995 C C . LYS A 1 126 ? 16.177 -8.075 -1.443 1.00 84.56 126 LYS A C 1
ATOM 997 O O . LYS A 1 126 ? 15.303 -7.867 -0.604 1.00 84.56 126 LYS A O 1
ATOM 1002 N N . HIS A 1 127 ? 15.908 -8.062 -2.750 1.00 86.12 127 HIS A N 1
ATOM 1003 C CA . HIS A 1 127 ? 14.555 -7.806 -3.261 1.00 86.12 127 HIS A CA 1
ATOM 1004 C C . HIS A 1 127 ? 13.551 -8.881 -2.817 1.00 86.12 127 HIS A C 1
ATOM 1006 O O . HIS A 1 127 ? 12.433 -8.550 -2.420 1.00 86.12 127 HIS A O 1
ATOM 1012 N N . LEU A 1 128 ? 13.959 -10.155 -2.813 1.00 87.81 128 LEU A N 1
ATOM 1013 C CA . LEU A 1 128 ? 13.127 -11.256 -2.319 1.00 87.81 128 LEU A CA 1
ATOM 1014 C C . LEU A 1 128 ? 12.877 -11.160 -0.811 1.00 87.81 128 LEU A C 1
ATOM 1016 O O . LEU A 1 128 ? 11.768 -11.420 -0.367 1.00 87.81 128 LEU A O 1
ATOM 1020 N N . VAL A 1 129 ? 13.856 -10.724 -0.024 1.00 89.94 129 VAL A N 1
ATOM 1021 C CA . VAL A 1 129 ? 13.710 -10.497 1.422 1.00 89.94 129 VAL A CA 1
ATOM 1022 C C . VAL A 1 129 ? 12.681 -9.415 1.710 1.00 89.94 129 VAL A C 1
ATOM 1024 O O . VAL A 1 129 ? 11.821 -9.605 2.569 1.00 89.94 129 VAL A O 1
ATOM 1027 N N . HIS A 1 130 ? 12.712 -8.306 0.968 1.00 90.19 130 HIS A N 1
ATOM 1028 C CA . HIS A 1 130 ? 11.680 -7.271 1.052 1.00 90.19 130 HIS A CA 1
ATOM 1029 C C . HIS A 1 130 ? 10.292 -7.820 0.694 1.00 90.19 130 HIS A C 1
ATOM 1031 O O . HIS A 1 130 ? 9.318 -7.523 1.386 1.00 90.19 130 HIS A O 1
ATOM 1037 N N . PHE A 1 131 ? 10.201 -8.659 -0.341 1.00 91.94 131 PHE A N 1
ATOM 1038 C CA . PHE A 1 131 ? 8.945 -9.299 -0.728 1.00 91.94 131 PHE A CA 1
ATOM 1039 C C . PHE A 1 131 ? 8.429 -10.268 0.346 1.00 91.94 131 PHE A C 1
ATOM 1041 O O . PHE A 1 131 ? 7.290 -10.138 0.780 1.00 91.94 131 PHE A O 1
ATOM 1048 N N . ILE A 1 132 ? 9.266 -11.193 0.821 1.00 91.44 132 ILE A N 1
ATOM 1049 C CA . ILE A 1 132 ? 8.908 -12.209 1.822 1.00 91.44 132 ILE A CA 1
ATOM 1050 C C . ILE A 1 132 ? 8.526 -11.546 3.147 1.00 91.44 132 ILE A C 1
ATOM 1052 O O . ILE A 1 132 ? 7.499 -11.885 3.732 1.00 91.44 132 ILE A O 1
ATOM 1056 N N . SER A 1 133 ? 9.309 -10.562 3.602 1.00 90.88 133 SER A N 1
ATOM 1057 C CA . SER A 1 133 ? 8.993 -9.820 4.827 1.00 90.88 133 SER A CA 1
ATOM 1058 C C . SER A 1 133 ? 7.679 -9.045 4.706 1.00 90.88 133 SER A C 1
ATOM 1060 O O . SER A 1 133 ? 6.877 -9.045 5.640 1.00 90.88 133 SER A O 1
ATOM 1062 N N . GLY A 1 134 ? 7.416 -8.437 3.545 1.00 91.56 134 GLY A N 1
ATOM 1063 C CA . GLY A 1 134 ? 6.146 -7.776 3.248 1.00 91.56 134 GLY A CA 1
ATOM 1064 C C . GLY A 1 134 ? 4.965 -8.747 3.180 1.00 91.56 134 GLY A C 1
ATOM 1065 O O . GLY A 1 134 ? 3.909 -8.457 3.740 1.00 91.56 134 GLY A O 1
ATOM 1066 N N . PHE A 1 135 ? 5.145 -9.909 2.552 1.00 91.38 135 PHE A N 1
ATOM 1067 C CA . PHE A 1 135 ? 4.122 -10.946 2.408 1.00 91.38 135 PHE A CA 1
ATOM 1068 C C . PHE A 1 135 ? 3.731 -11.550 3.757 1.00 91.38 135 PHE A C 1
ATOM 1070 O O . PHE A 1 135 ? 2.547 -11.609 4.086 1.00 91.38 135 PHE A O 1
ATOM 1077 N N . ILE A 1 136 ? 4.716 -11.943 4.567 1.00 91.38 136 ILE A N 1
ATOM 1078 C CA . ILE A 1 136 ? 4.478 -12.503 5.901 1.00 91.38 136 ILE A CA 1
ATOM 1079 C C . ILE A 1 136 ? 3.874 -11.434 6.814 1.00 91.38 136 ILE A C 1
ATOM 1081 O O . ILE A 1 136 ? 2.849 -11.682 7.443 1.00 91.38 136 ILE A O 1
ATOM 1085 N N . GLY A 1 137 ? 4.439 -10.221 6.841 1.00 89.19 137 GLY A N 1
ATOM 1086 C CA . GLY A 1 137 ? 3.889 -9.122 7.639 1.00 89.19 137 GLY A CA 1
ATOM 1087 C C . GLY A 1 137 ? 2.456 -8.765 7.241 1.00 89.19 137 GLY A C 1
ATOM 1088 O O . GLY A 1 137 ? 1.612 -8.522 8.103 1.00 89.19 137 GLY A O 1
ATOM 1089 N N . GLY A 1 138 ? 2.156 -8.785 5.941 1.00 88.12 138 GLY A N 1
ATOM 1090 C CA . GLY A 1 138 ? 0.824 -8.507 5.423 1.00 88.12 138 GLY A CA 1
ATOM 1091 C C . GLY A 1 138 ? -0.176 -9.611 5.760 1.00 88.12 138 GLY A C 1
ATOM 1092 O O . GLY A 1 138 ? -1.273 -9.319 6.227 1.00 88.12 138 GLY A O 1
ATOM 1093 N N . SER A 1 139 ? 0.227 -10.871 5.605 1.00 87.75 139 SER A N 1
ATOM 1094 C CA . SER A 1 139 ? -0.601 -12.036 5.939 1.00 87.75 139 SER A CA 1
ATOM 1095 C C . SER A 1 139 ? -0.897 -12.109 7.439 1.00 87.75 139 SER A C 1
ATOM 1097 O O . SER A 1 139 ? -2.026 -12.384 7.834 1.00 87.75 139 SER A O 1
ATOM 1099 N N . LEU A 1 140 ? 0.087 -11.789 8.284 1.00 88.56 140 LEU A N 1
ATOM 1100 C CA . LEU A 1 140 ? -0.071 -11.794 9.737 1.00 88.56 140 LEU A CA 1
ATOM 1101 C C . LEU A 1 140 ? -0.990 -10.671 10.239 1.00 88.56 140 LEU A C 1
ATOM 1103 O O . LEU A 1 140 ? -1.871 -10.924 11.061 1.00 88.56 140 LEU A O 1
ATOM 1107 N N . VAL A 1 141 ? -0.792 -9.441 9.751 1.00 87.00 141 VAL A N 1
ATOM 1108 C CA . VAL A 1 141 ? -1.501 -8.253 10.259 1.00 87.00 141 VAL A CA 1
ATOM 1109 C C . VAL A 1 141 ? -2.838 -8.021 9.559 1.00 87.00 141 VAL A C 1
ATOM 1111 O O . VAL A 1 141 ? -3.832 -7.751 10.228 1.00 87.00 141 VAL A O 1
ATOM 1114 N N . TYR A 1 142 ? -2.887 -8.118 8.228 1.00 84.56 142 TYR A N 1
ATOM 1115 C CA . TYR A 1 142 ? -4.107 -7.860 7.454 1.00 84.56 142 TYR A CA 1
ATOM 1116 C C . TYR A 1 142 ? -4.915 -9.128 7.169 1.00 84.56 142 TYR A C 1
ATOM 1118 O O . TYR A 1 142 ? -6.133 -9.042 7.052 1.00 84.56 142 TYR A O 1
ATOM 1126 N N . GLY A 1 143 ? -4.261 -10.290 7.084 1.00 79.06 143 GLY A N 1
ATOM 1127 C CA . GLY A 1 143 ? -4.915 -11.582 6.839 1.00 79.06 143 GLY A CA 1
ATOM 1128 C C . GLY A 1 143 ? -5.595 -12.200 8.065 1.00 79.06 143 GLY A C 1
ATOM 1129 O O . GLY A 1 143 ? -6.107 -13.307 7.975 1.00 79.06 143 GLY A O 1
ATOM 1130 N N . GLY A 1 144 ? -5.593 -11.519 9.215 1.00 73.88 144 GLY A N 1
ATOM 1131 C CA . GLY A 1 144 ? -6.308 -11.970 10.414 1.00 73.88 144 GLY A CA 1
ATOM 1132 C C . GLY A 1 144 ? -5.619 -13.089 11.203 1.00 73.88 144 GLY A C 1
ATOM 1133 O O . GLY A 1 144 ? -6.129 -13.478 12.248 1.00 73.88 144 GLY A O 1
ATOM 1134 N N . LEU A 1 145 ? -4.440 -13.562 10.783 1.00 75.69 145 LEU A N 1
ATOM 1135 C CA . LEU A 1 145 ? -3.680 -14.612 11.4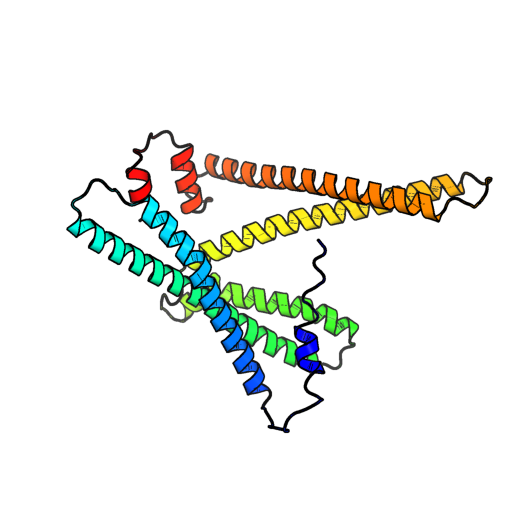78 1.00 75.69 145 LEU A CA 1
ATOM 1136 C C . LEU A 1 145 ? -3.358 -14.243 12.936 1.00 75.69 145 LEU A C 1
ATOM 1138 O O . LEU A 1 145 ? -3.605 -15.043 13.835 1.00 75.69 145 LEU A O 1
ATOM 1142 N N . ILE A 1 146 ? -2.886 -13.015 13.195 1.00 73.62 146 ILE A N 1
ATOM 1143 C CA . ILE A 1 146 ? -2.630 -12.545 14.571 1.00 73.62 146 ILE A CA 1
ATOM 1144 C C . ILE A 1 146 ? -3.937 -12.444 15.378 1.00 73.62 146 ILE A C 1
ATOM 1146 O O . ILE A 1 146 ? -3.958 -12.777 16.565 1.00 73.62 146 ILE A O 1
ATOM 1150 N N . ASN A 1 147 ? -5.032 -12.019 14.739 1.00 70.75 147 ASN A N 1
ATOM 1151 C CA . ASN A 1 147 ? -6.353 -11.902 15.370 1.00 70.75 147 ASN A CA 1
ATOM 1152 C C . ASN A 1 147 ? -6.879 -13.286 15.791 1.00 70.75 147 ASN A C 1
ATOM 1154 O O . ASN A 1 147 ? -7.319 -13.470 16.923 1.00 70.75 147 ASN A O 1
ATOM 1158 N N . SER A 1 148 ? -6.754 -14.273 14.898 1.00 66.81 148 SER A N 1
ATOM 1159 C CA . SER A 1 148 ? -7.185 -15.654 15.116 1.00 66.81 148 SER A CA 1
ATOM 1160 C C . SER A 1 148 ? -6.364 -16.367 16.190 1.00 66.81 148 SER A C 1
ATOM 1162 O O . SER A 1 148 ? -6.928 -17.131 16.964 1.00 66.81 148 SER A O 1
ATOM 1164 N N . GLN A 1 149 ? -5.050 -16.133 16.254 1.00 65.19 149 GLN A N 1
ATOM 1165 C CA . GLN A 1 149 ? -4.177 -16.780 17.242 1.00 65.19 149 GLN A CA 1
ATOM 1166 C C . GLN A 1 149 ? -4.303 -16.177 18.644 1.00 65.19 149 GLN A C 1
ATOM 1168 O O . GLN A 1 149 ? -4.141 -16.883 19.633 1.00 65.19 149 GLN A O 1
ATOM 1173 N N . THR A 1 150 ? -4.608 -14.882 18.744 1.00 61.25 150 THR A N 1
ATOM 1174 C CA . THR A 1 150 ? -4.695 -14.181 20.037 1.00 61.25 150 THR A CA 1
ATOM 1175 C C . THR A 1 150 ? -6.096 -14.278 20.661 1.00 61.25 150 THR A C 1
ATOM 1177 O O . THR A 1 150 ? -6.302 -13.830 21.786 1.00 61.25 150 THR A O 1
ATOM 1180 N N . GLY A 1 151 ? -7.087 -14.823 19.939 1.00 60.06 151 GLY A N 1
ATOM 1181 C CA . GLY A 1 151 ? -8.483 -14.919 20.396 1.00 60.06 151 GLY A CA 1
ATOM 1182 C C . GLY A 1 151 ? -9.147 -13.562 20.671 1.00 60.06 151 GLY A C 1
ATOM 1183 O O . GLY A 1 151 ? -10.199 -13.495 21.301 1.00 60.06 151 GLY A O 1
ATOM 1184 N N . SER A 1 152 ? -8.526 -12.468 20.228 1.00 56.12 152 SER A N 1
ATOM 1185 C CA . SER A 1 152 ? -8.905 -11.097 20.554 1.00 56.12 152 SER A CA 1
ATOM 1186 C C . SER A 1 152 ? -8.863 -10.238 19.297 1.00 56.12 152 SER A C 1
ATOM 1188 O O . SER A 1 152 ? -7.912 -10.314 18.520 1.00 56.12 152 SER A O 1
ATOM 1190 N N . ASN A 1 153 ? -9.885 -9.391 19.131 1.00 66.50 153 ASN A N 1
ATOM 1191 C CA . ASN A 1 153 ? -10.040 -8.427 18.037 1.00 66.50 153 ASN A CA 1
ATOM 1192 C C . ASN A 1 153 ? -9.059 -7.242 18.174 1.00 66.50 153 ASN A C 1
ATOM 1194 O O . ASN A 1 153 ? -9.471 -6.080 18.260 1.00 66.50 153 ASN A O 1
ATOM 1198 N N . TYR A 1 154 ? -7.754 -7.524 18.227 1.00 67.19 154 TYR A N 1
ATOM 1199 C CA . TYR A 1 154 ? -6.695 -6.519 18.352 1.00 67.19 154 TYR A CA 1
ATOM 1200 C C . TYR A 1 154 ? -6.635 -5.597 17.133 1.00 67.19 154 TYR A C 1
ATOM 1202 O O . TYR A 1 154 ? -6.436 -4.385 17.279 1.00 67.19 154 TYR A O 1
ATOM 1210 N N . PHE A 1 155 ? -6.846 -6.150 15.937 1.00 75.75 155 PHE A N 1
ATOM 1211 C CA . PHE A 1 155 ? -6.913 -5.383 14.699 1.00 75.75 155 PHE A CA 1
ATOM 1212 C C . PHE A 1 155 ? -8.335 -5.384 14.147 1.00 75.75 155 PHE A C 1
ATOM 1214 O O . PHE A 1 155 ? -9.008 -6.408 14.069 1.00 75.75 155 PHE A O 1
ATOM 1221 N N . ASN A 1 156 ? -8.811 -4.200 13.761 1.00 76.62 156 ASN A N 1
ATOM 1222 C CA . ASN A 1 156 ? -10.131 -4.065 13.164 1.00 76.62 156 ASN A CA 1
ATOM 1223 C C . ASN A 1 156 ? -10.086 -4.548 11.705 1.00 76.62 156 ASN A C 1
ATOM 1225 O O . ASN A 1 156 ? -9.510 -3.873 10.849 1.00 76.62 156 ASN A O 1
ATOM 1229 N N . GLU A 1 157 ? -10.710 -5.692 11.432 1.00 78.06 157 GLU A N 1
ATOM 1230 C CA . GLU A 1 157 ? -10.702 -6.358 10.121 1.00 78.06 157 GLU A CA 1
ATOM 1231 C C . GLU A 1 157 ? -11.282 -5.494 8.997 1.00 78.06 157 GLU A C 1
ATOM 1233 O O . GLU A 1 157 ? -10.754 -5.482 7.887 1.00 78.06 157 GLU A O 1
ATOM 1238 N N . SER A 1 158 ? -12.305 -4.682 9.285 1.00 76.56 158 SER A N 1
ATOM 1239 C CA . SER A 1 158 ? -12.871 -3.749 8.302 1.00 76.56 158 SER A CA 1
ATOM 1240 C C . SER A 1 158 ? -11.847 -2.690 7.881 1.00 76.56 158 SER A C 1
ATOM 1242 O O . SER A 1 158 ? -11.679 -2.407 6.694 1.00 76.56 158 SER A O 1
ATOM 1244 N N . ILE A 1 159 ? -11.083 -2.147 8.837 1.00 77.56 159 ILE A N 1
ATOM 1245 C CA . ILE A 1 159 ? -10.012 -1.186 8.538 1.00 77.56 159 ILE A CA 1
ATOM 1246 C C . ILE A 1 159 ? -8.867 -1.874 7.787 1.00 77.56 159 ILE A C 1
ATOM 1248 O O . ILE A 1 159 ? -8.358 -1.314 6.817 1.00 77.56 159 ILE A O 1
ATOM 1252 N N . ALA A 1 160 ? -8.467 -3.075 8.209 1.00 82.88 160 ALA A N 1
ATOM 1253 C CA . ALA A 1 160 ? -7.426 -3.863 7.550 1.00 82.88 160 ALA A CA 1
ATOM 1254 C C . ALA A 1 160 ? -7.777 -4.167 6.082 1.00 82.88 160 ALA A C 1
ATOM 1256 O O . ALA A 1 160 ? -6.962 -3.932 5.186 1.00 82.88 160 ALA A O 1
ATOM 1257 N N . SER A 1 161 ? -9.017 -4.588 5.824 1.00 81.19 161 SER A N 1
ATOM 1258 C CA . SER A 1 161 ? -9.546 -4.830 4.480 1.00 81.19 161 SER A CA 1
ATOM 1259 C C . SER A 1 161 ? -9.536 -3.558 3.622 1.00 81.19 161 SER A C 1
ATOM 1261 O O . SER A 1 161 ? -9.029 -3.581 2.503 1.00 81.19 161 SER A O 1
ATOM 1263 N N . GLN A 1 162 ? -9.972 -2.410 4.161 1.00 82.12 162 GLN A N 1
ATOM 1264 C CA . GLN A 1 162 ? -9.927 -1.127 3.439 1.00 82.12 162 GLN A CA 1
ATOM 1265 C C . GLN A 1 162 ? -8.507 -0.728 3.019 1.00 82.12 162 GLN A C 1
ATOM 1267 O O . GLN A 1 162 ? -8.294 -0.233 1.913 1.00 82.12 162 GLN A O 1
ATOM 1272 N N . ILE A 1 163 ? -7.524 -0.914 3.905 1.00 82.50 163 ILE A N 1
ATOM 1273 C CA . ILE A 1 163 ? -6.114 -0.638 3.591 1.00 82.50 163 ILE A CA 1
ATOM 1274 C C . ILE A 1 163 ? -5.630 -1.572 2.490 1.00 82.50 163 ILE A C 1
ATOM 1276 O O . ILE A 1 163 ? -4.973 -1.124 1.551 1.00 82.50 163 ILE A O 1
ATOM 1280 N N . THR A 1 164 ? -5.969 -2.853 2.609 1.00 86.06 164 THR A N 1
ATOM 1281 C CA . THR A 1 164 ? -5.554 -3.892 1.671 1.0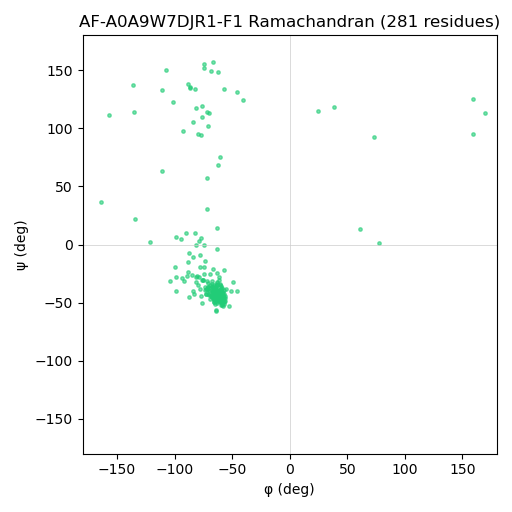0 86.06 164 THR A CA 1
ATOM 1282 C C . THR A 1 164 ? -6.121 -3.625 0.285 1.00 86.06 164 THR A C 1
ATOM 1284 O O . THR A 1 164 ? -5.353 -3.616 -0.671 1.00 86.06 164 THR A O 1
ATOM 1287 N N . LEU A 1 165 ? -7.412 -3.299 0.162 1.00 83.00 165 LEU A N 1
ATOM 1288 C CA . LEU A 1 165 ? -8.018 -2.969 -1.129 1.00 83.00 165 LEU A CA 1
ATOM 1289 C C . LEU A 1 165 ? -7.399 -1.705 -1.742 1.00 83.00 165 LEU A C 1
ATOM 1291 O O . LEU A 1 165 ? -7.093 -1.664 -2.933 1.00 83.00 165 LEU A O 1
ATOM 1295 N N . TYR A 1 166 ? -7.156 -0.676 -0.928 1.00 84.12 166 TYR A N 1
ATOM 1296 C CA . TYR A 1 166 ? -6.483 0.532 -1.396 1.00 84.12 166 TYR A CA 1
ATOM 1297 C C . TYR A 1 166 ? -5.070 0.233 -1.918 1.00 84.12 166 TYR A C 1
ATOM 1299 O O . TYR A 1 166 ? -4.699 0.695 -2.998 1.00 84.12 166 TYR A O 1
ATOM 1307 N N . CYS A 1 167 ? -4.297 -0.579 -1.195 1.00 85.00 167 CYS A N 1
ATOM 1308 C CA . CYS A 1 167 ? -2.977 -1.020 -1.636 1.00 85.00 167 CYS A CA 1
ATOM 1309 C C . CYS A 1 167 ? -3.070 -1.850 -2.925 1.00 85.00 167 CYS A C 1
ATOM 1311 O O . CYS A 1 167 ? -2.368 -1.556 -3.891 1.00 85.00 167 CYS A O 1
ATOM 1313 N N . LEU A 1 168 ? -3.999 -2.808 -2.979 1.00 86.69 168 LEU A N 1
ATOM 1314 C CA . LEU A 1 168 ? -4.249 -3.659 -4.140 1.00 86.69 168 LEU A CA 1
ATOM 1315 C C . LEU A 1 168 ? -4.553 -2.826 -5.386 1.00 86.69 168 LEU A C 1
ATOM 1317 O O . LEU A 1 168 ? -3.950 -3.056 -6.429 1.00 86.69 168 LEU A O 1
ATOM 1321 N N . SER A 1 169 ? -5.414 -1.812 -5.272 1.00 83.19 169 SER A N 1
ATOM 1322 C CA . SER A 1 169 ? -5.728 -0.919 -6.392 1.00 83.19 169 SER A CA 1
ATOM 1323 C C . SER A 1 169 ? -4.480 -0.204 -6.922 1.00 83.19 169 SER A C 1
ATOM 1325 O O . SER A 1 169 ? -4.263 -0.130 -8.130 1.00 83.19 169 SER A O 1
ATOM 1327 N N . ARG A 1 170 ? -3.592 0.257 -6.033 1.00 83.94 170 ARG A N 1
ATOM 1328 C CA . ARG A 1 170 ? -2.335 0.914 -6.419 1.00 83.94 170 ARG A CA 1
ATOM 1329 C C . ARG A 1 170 ? -1.341 -0.058 -7.041 1.00 83.94 170 ARG A C 1
ATOM 1331 O O . ARG A 1 170 ? -0.650 0.319 -7.987 1.00 83.94 170 ARG A O 1
ATOM 1338 N N . VAL A 1 171 ? -1.274 -1.290 -6.546 1.00 86.75 171 VAL A N 1
ATOM 1339 C CA . VAL A 1 171 ? -0.442 -2.350 -7.126 1.00 86.75 171 VAL A CA 1
ATOM 1340 C C . VAL A 1 171 ? -0.956 -2.725 -8.514 1.00 86.75 171 VAL A C 1
ATOM 1342 O O . VAL A 1 171 ? -0.167 -2.729 -9.451 1.00 86.75 171 VAL A O 1
ATOM 1345 N N . ALA A 1 172 ? -2.265 -2.925 -8.687 1.00 82.06 172 ALA A N 1
ATOM 1346 C CA . ALA A 1 172 ? -2.879 -3.199 -9.986 1.00 82.06 172 ALA A CA 1
ATOM 1347 C C . ALA A 1 172 ? -2.594 -2.077 -11.001 1.00 82.06 172 ALA A C 1
ATOM 1349 O O . ALA A 1 172 ? -2.142 -2.340 -12.114 1.00 82.06 172 ALA A O 1
ATOM 1350 N N . LEU A 1 173 ? -2.750 -0.811 -10.593 1.00 79.69 173 LEU A N 1
ATOM 1351 C CA . LEU A 1 173 ? -2.374 0.339 -11.422 1.00 79.69 173 LEU A CA 1
ATOM 1352 C C . LEU A 1 173 ? -0.873 0.342 -11.755 1.00 79.69 173 LEU A C 1
ATOM 1354 O O . LEU A 1 173 ? -0.494 0.648 -12.883 1.00 79.69 173 LEU A O 1
ATOM 1358 N N . SER A 1 174 ? -0.010 -0.004 -10.797 1.00 81.44 174 SER A N 1
ATOM 1359 C CA . SER A 1 174 ? 1.443 -0.067 -11.006 1.00 81.44 174 SER A CA 1
ATOM 1360 C C . SER A 1 174 ? 1.836 -1.183 -11.975 1.00 81.44 174 SER A C 1
ATOM 1362 O O . SER A 1 174 ? 2.703 -0.964 -12.818 1.00 81.44 174 SER A O 1
ATOM 1364 N N . ILE A 1 175 ? 1.161 -2.335 -11.918 1.00 84.56 175 ILE A N 1
ATOM 1365 C CA . ILE A 1 175 ? 1.324 -3.440 -12.871 1.00 84.56 175 ILE A CA 1
ATOM 1366 C C . ILE A 1 175 ? 0.920 -2.985 -14.273 1.00 84.56 175 ILE A C 1
ATOM 1368 O O . ILE A 1 175 ? 1.695 -3.164 -15.208 1.00 84.56 175 ILE A O 1
ATOM 1372 N N . GLY A 1 176 ? -0.227 -2.315 -14.420 1.00 78.38 176 GLY A N 1
ATOM 1373 C CA . GLY A 1 176 ? -0.645 -1.751 -15.707 1.00 78.38 176 GLY A CA 1
ATOM 1374 C C . GLY A 1 176 ? 0.396 -0.784 -16.286 1.00 78.38 176 GLY A C 1
ATOM 1375 O O . GLY A 1 176 ? 0.750 -0.868 -17.463 1.00 78.38 176 GLY A O 1
ATOM 1376 N N . ARG A 1 177 ? 0.973 0.089 -15.447 1.00 78.31 177 ARG A N 1
ATOM 1377 C CA . ARG A 1 177 ? 2.066 0.993 -15.857 1.00 78.31 177 ARG A CA 1
ATOM 1378 C C . ARG A 1 177 ? 3.325 0.223 -16.260 1.00 78.31 177 ARG A C 1
ATOM 1380 O O . ARG A 1 177 ? 3.951 0.577 -17.256 1.00 78.31 177 ARG A O 1
ATOM 1387 N N . TRP A 1 178 ? 3.694 -0.808 -15.505 1.00 81.62 178 TRP A N 1
ATOM 1388 C CA . TRP A 1 178 ? 4.868 -1.635 -15.778 1.00 81.62 178 TRP A CA 1
ATOM 1389 C C . TRP A 1 178 ? 4.737 -2.403 -17.097 1.00 81.62 178 TRP A C 1
ATOM 1391 O O . TRP A 1 178 ? 5.658 -2.358 -17.911 1.00 81.62 178 TRP A O 1
ATOM 1401 N N . ILE A 1 179 ? 3.573 -3.008 -17.358 1.00 82.75 179 ILE A N 1
ATOM 1402 C CA . ILE A 1 179 ? 3.252 -3.661 -18.636 1.00 82.75 179 ILE A CA 1
ATOM 1403 C C . ILE A 1 179 ? 3.351 -2.655 -19.785 1.00 82.75 179 ILE A C 1
ATOM 1405 O O . ILE A 1 179 ? 3.973 -2.950 -20.802 1.00 82.75 179 ILE A O 1
ATOM 1409 N N . GLY A 1 180 ? 2.812 -1.443 -19.612 1.00 77.69 180 GLY A N 1
ATOM 1410 C CA . GLY A 1 180 ? 2.929 -0.380 -20.611 1.00 77.69 180 GLY A CA 1
ATOM 1411 C C . GLY A 1 180 ? 4.385 -0.037 -20.944 1.00 77.69 180 GLY A C 1
ATOM 1412 O O . GLY A 1 180 ? 4.747 0.045 -22.113 1.00 77.69 180 GLY A O 1
ATOM 1413 N N . VAL A 1 181 ? 5.248 0.101 -19.932 1.00 78.56 181 VAL A N 1
ATOM 1414 C CA . VAL A 1 181 ? 6.688 0.348 -20.137 1.00 78.56 181 VAL A CA 1
ATOM 1415 C C . VAL A 1 181 ? 7.376 -0.841 -20.812 1.00 78.56 181 VAL A C 1
ATOM 1417 O O . VAL A 1 181 ? 8.218 -0.636 -21.687 1.00 78.56 181 VAL A O 1
ATOM 1420 N N . LEU A 1 182 ? 7.034 -2.071 -20.425 1.00 83.50 182 LEU A N 1
ATOM 1421 C CA . LEU A 1 182 ? 7.583 -3.284 -21.028 1.00 83.50 182 LEU A CA 1
ATOM 1422 C C . LEU A 1 182 ? 7.233 -3.363 -22.519 1.00 83.50 182 LEU A C 1
ATOM 1424 O O . LEU A 1 182 ? 8.127 -3.549 -23.341 1.00 83.50 182 LEU A O 1
ATOM 1428 N N . LEU A 1 183 ? 5.967 -3.130 -22.873 1.00 81.06 183 LEU A N 1
ATOM 1429 C CA . LEU A 1 183 ? 5.505 -3.079 -24.261 1.00 81.06 183 LEU A CA 1
ATOM 1430 C C . LEU A 1 183 ? 6.234 -1.994 -25.058 1.00 81.06 183 LEU A C 1
ATOM 1432 O O . LEU A 1 183 ? 6.722 -2.272 -26.150 1.00 81.06 183 LEU A O 1
ATOM 1436 N N . THR A 1 184 ? 6.393 -0.789 -24.500 1.00 75.31 184 THR A N 1
ATOM 1437 C CA . THR A 1 184 ? 7.159 0.284 -25.153 1.00 75.31 184 THR A CA 1
ATOM 1438 C C . THR A 1 184 ? 8.601 -0.135 -25.428 1.00 75.31 184 THR A C 1
ATOM 1440 O O . THR A 1 184 ? 9.107 0.112 -26.520 1.00 75.31 184 THR A O 1
ATOM 1443 N N . LYS A 1 185 ? 9.270 -0.794 -24.471 1.00 79.19 185 LYS A N 1
ATOM 1444 C CA . LYS A 1 185 ? 10.645 -1.286 -24.657 1.00 79.19 185 LYS A CA 1
ATOM 1445 C C . LYS A 1 185 ? 10.733 -2.353 -25.748 1.00 79.19 185 LYS A C 1
ATOM 1447 O O . LYS A 1 185 ? 11.654 -2.295 -26.556 1.00 79.19 185 LYS A O 1
ATOM 1452 N N . LEU A 1 186 ? 9.783 -3.289 -25.786 1.00 82.62 186 LEU A N 1
ATOM 1453 C CA . LEU A 1 186 ? 9.725 -4.337 -26.809 1.00 82.62 186 LEU A CA 1
ATOM 1454 C C . LEU A 1 186 ? 9.515 -3.745 -28.207 1.00 82.62 186 LEU A C 1
ATOM 1456 O O . LEU A 1 186 ? 10.271 -4.054 -29.125 1.00 82.62 186 LEU A O 1
ATOM 1460 N N . ILE A 1 187 ? 8.542 -2.840 -28.352 1.00 80.81 187 ILE A N 1
ATOM 1461 C CA . ILE A 1 187 ? 8.267 -2.142 -29.615 1.00 80.81 187 ILE A CA 1
ATOM 1462 C C . ILE A 1 187 ? 9.492 -1.332 -30.050 1.00 80.81 187 ILE A C 1
ATOM 1464 O O . ILE A 1 187 ? 9.886 -1.385 -31.211 1.00 80.81 187 ILE A O 1
ATOM 1468 N N . TYR A 1 188 ? 10.131 -0.617 -29.121 1.00 77.00 188 TYR A N 1
ATOM 1469 C CA . TYR A 1 188 ? 11.322 0.174 -29.416 1.00 77.00 188 TYR A CA 1
ATOM 1470 C C . TYR A 1 188 ? 12.487 -0.676 -29.923 1.00 77.00 188 TYR A C 1
ATOM 1472 O O . TYR A 1 188 ? 13.105 -0.336 -30.935 1.00 77.00 188 TYR A O 1
ATOM 1480 N N . HIS A 1 189 ? 12.782 -1.774 -29.224 1.00 80.75 189 HIS A N 1
ATOM 1481 C CA . HIS A 1 189 ? 13.850 -2.683 -29.614 1.00 80.75 189 HIS A CA 1
ATOM 1482 C C . HIS A 1 189 ? 13.593 -3.235 -31.017 1.00 80.75 189 HIS A C 1
ATOM 1484 O O . HIS A 1 189 ? 14.478 -3.161 -31.864 1.00 80.75 189 HIS A O 1
ATOM 1490 N N . ARG A 1 190 ? 12.349 -3.645 -31.300 1.00 80.50 190 ARG A N 1
ATOM 1491 C CA . ARG A 1 190 ? 11.963 -4.161 -32.615 1.00 80.50 190 ARG A CA 1
ATOM 1492 C C . ARG A 1 190 ? 12.058 -3.117 -33.730 1.00 80.50 190 ARG A C 1
ATOM 1494 O O . ARG A 1 190 ? 12.532 -3.430 -34.813 1.00 80.50 190 ARG A O 1
ATOM 1501 N N . ILE A 1 191 ? 11.642 -1.874 -33.482 1.00 77.56 191 ILE A N 1
ATOM 1502 C CA . ILE A 1 191 ? 11.765 -0.783 -34.467 1.00 77.56 191 ILE A CA 1
ATOM 1503 C C . ILE A 1 191 ? 13.239 -0.466 -34.748 1.00 77.56 191 ILE A C 1
ATOM 1505 O O . ILE A 1 191 ? 13.608 -0.200 -35.890 1.00 77.56 191 ILE A O 1
ATOM 1509 N N . THR A 1 192 ? 14.084 -0.495 -33.716 1.00 75.38 192 THR A N 1
ATOM 1510 C CA . THR A 1 192 ? 15.518 -0.211 -33.854 1.00 75.38 192 THR A CA 1
ATOM 1511 C C . THR A 1 192 ? 16.233 -1.333 -34.606 1.00 75.38 192 THR A C 1
ATOM 1513 O O . THR A 1 192 ? 17.072 -1.051 -35.454 1.00 75.38 192 THR A O 1
ATOM 1516 N N . GLU A 1 193 ? 15.871 -2.588 -34.342 1.00 80.25 193 GLU A N 1
ATOM 1517 C CA . GLU A 1 193 ? 16.347 -3.763 -35.078 1.00 80.25 193 GLU A CA 1
ATOM 1518 C C . GLU A 1 193 ? 16.010 -3.646 -36.574 1.00 80.25 193 GLU A C 1
ATOM 1520 O O . GLU A 1 193 ? 16.920 -3.613 -37.399 1.00 80.25 193 GLU A O 1
ATOM 1525 N N . LEU A 1 194 ? 14.736 -3.403 -36.911 1.00 74.62 194 LEU A N 1
ATOM 1526 C CA . LEU A 1 194 ? 14.285 -3.202 -38.296 1.00 74.62 194 LEU A CA 1
ATOM 1527 C C . LEU A 1 194 ? 14.973 -2.009 -38.981 1.00 74.62 194 LEU A C 1
ATOM 1529 O O . LEU A 1 194 ? 15.324 -2.067 -40.157 1.00 74.62 194 LEU A O 1
ATOM 1533 N N . SER A 1 195 ? 15.189 -0.907 -38.254 1.00 74.50 195 SER A N 1
ATOM 1534 C CA . SER A 1 195 ? 15.894 0.258 -38.800 1.00 74.50 195 SER A CA 1
ATOM 1535 C C . SER A 1 195 ? 17.371 -0.023 -39.081 1.00 74.50 195 SER A C 1
ATOM 1537 O O . SER A 1 195 ? 17.935 0.613 -39.971 1.00 74.50 195 SER A O 1
ATOM 1539 N N . ASN A 1 196 ? 18.011 -0.905 -38.311 1.00 73.50 196 ASN A N 1
ATOM 1540 C CA . ASN A 1 196 ? 19.404 -1.289 -38.521 1.00 73.50 196 ASN A CA 1
ATOM 1541 C C . ASN A 1 196 ? 19.536 -2.286 -39.680 1.00 73.50 196 ASN A C 1
ATOM 1543 O O . ASN A 1 196 ? 20.461 -2.146 -40.476 1.00 73.50 196 ASN A O 1
ATOM 1547 N N . GLU A 1 197 ? 18.594 -3.223 -39.821 1.00 76.94 197 GLU A N 1
ATOM 1548 C CA . GLU A 1 197 ? 18.509 -4.147 -40.963 1.00 76.94 197 GLU A CA 1
ATOM 1549 C C . GLU A 1 197 ? 18.380 -3.381 -42.289 1.00 76.94 197 GLU A C 1
ATOM 1551 O O . GLU A 1 197 ? 19.221 -3.529 -43.173 1.00 76.94 197 GLU A O 1
ATOM 1556 N N . LEU A 1 198 ? 17.433 -2.439 -42.381 1.00 70.81 198 LEU A N 1
ATOM 1557 C CA . LEU A 1 198 ? 17.239 -1.604 -43.577 1.00 70.81 198 LEU A CA 1
ATOM 1558 C C . LEU A 1 198 ? 18.454 -0.729 -43.928 1.00 70.81 198 LEU A C 1
ATOM 1560 O O . LEU A 1 198 ? 18.648 -0.360 -45.085 1.00 70.81 198 LEU A O 1
ATOM 1564 N N . LYS A 1 199 ? 19.267 -0.352 -42.934 1.00 68.00 199 LYS A N 1
ATOM 1565 C CA . LYS A 1 199 ? 20.469 0.468 -43.143 1.00 68.00 199 LYS A CA 1
ATOM 1566 C C . LYS A 1 199 ? 21.659 -0.367 -43.621 1.00 68.00 199 LYS A C 1
ATOM 1568 O O . LYS A 1 199 ? 22.512 0.167 -44.326 1.00 68.00 199 LYS A O 1
ATOM 1573 N N . ASN A 1 200 ? 21.709 -1.648 -43.259 1.00 64.25 200 ASN A N 1
ATOM 1574 C CA . ASN A 1 200 ? 22.737 -2.577 -43.724 1.00 64.25 200 ASN A CA 1
ATOM 1575 C C . ASN A 1 200 ? 22.503 -3.022 -45.177 1.00 64.25 200 ASN A C 1
ATOM 1577 O O . ASN A 1 200 ? 23.479 -3.198 -45.900 1.00 64.25 200 ASN A O 1
ATOM 1581 N N . ASP A 1 201 ? 21.247 -3.085 -45.629 1.00 63.47 201 ASP A N 1
ATOM 1582 C CA . ASP A 1 201 ? 20.908 -3.336 -47.041 1.00 63.47 201 ASP A CA 1
ATOM 1583 C C . ASP A 1 201 ? 21.173 -2.122 -47.958 1.00 63.47 201 ASP A C 1
ATOM 1585 O O . ASP A 1 201 ? 21.231 -2.249 -49.180 1.00 63.47 201 ASP A O 1
ATOM 1589 N N . GLY A 1 202 ? 21.375 -0.932 -47.381 1.00 55.38 202 GLY A N 1
ATOM 1590 C CA . GLY A 1 202 ? 21.631 0.321 -48.094 1.00 55.38 202 GLY A CA 1
ATOM 1591 C C . GLY A 1 202 ? 23.056 0.848 -47.916 1.00 55.38 202 GLY A C 1
ATOM 1592 O O . GLY A 1 202 ? 23.243 1.940 -47.373 1.00 55.38 202 GLY A O 1
ATOM 1593 N N . GLN A 1 203 ? 24.083 0.127 -48.377 1.00 52.00 203 GLN A N 1
ATOM 1594 C CA . GLN A 1 203 ? 25.413 0.731 -48.527 1.00 52.00 203 GLN A CA 1
ATOM 1595 C C . GLN A 1 203 ? 25.436 1.735 -49.691 1.00 52.00 203 GLN A C 1
ATOM 1597 O O . GLN A 1 203 ? 25.528 1.352 -50.850 1.00 52.00 203 GLN A O 1
ATOM 1602 N N . HIS A 1 204 ? 25.373 3.027 -49.359 1.00 47.00 204 HIS A N 1
ATOM 1603 C CA . HIS A 1 204 ? 26.353 4.061 -49.739 1.00 47.00 204 HIS A CA 1
ATOM 1604 C C . HIS A 1 204 ? 25.797 5.452 -49.390 1.00 47.00 204 HIS A C 1
ATOM 1606 O O . HIS A 1 204 ? 24.851 5.924 -50.011 1.00 47.00 204 HIS A O 1
ATOM 1612 N N . GLY A 1 205 ? 26.403 6.154 -48.422 1.00 43.00 205 GLY A N 1
ATOM 1613 C CA . GLY A 1 205 ? 26.099 7.577 -48.222 1.00 43.00 205 GLY A CA 1
ATOM 1614 C C . GLY A 1 205 ? 26.441 8.160 -46.851 1.00 43.00 205 GLY A C 1
ATOM 1615 O O . GLY A 1 205 ? 25.643 8.098 -45.926 1.00 43.00 205 GLY A O 1
ATOM 1616 N N . HIS A 1 206 ? 27.627 8.766 -46.780 1.00 43.16 206 HIS A N 1
ATOM 1617 C CA . HIS A 1 206 ? 28.069 9.892 -45.942 1.00 43.16 206 HIS A CA 1
ATOM 1618 C C . HIS A 1 206 ? 27.617 10.058 -44.470 1.00 43.16 206 HIS A C 1
ATOM 1620 O O . HIS A 1 206 ? 26.476 10.362 -44.120 1.00 43.16 206 HIS A O 1
ATOM 1626 N N . TYR A 1 207 ? 28.631 10.022 -43.601 1.00 49.00 207 TYR A N 1
ATOM 1627 C CA . TYR A 1 207 ? 28.604 10.319 -42.173 1.00 49.00 207 TYR A CA 1
ATOM 1628 C C . TYR A 1 207 ? 28.745 11.827 -41.895 1.00 49.00 207 TYR A C 1
ATOM 1630 O O . TYR A 1 207 ? 29.862 12.328 -41.931 1.00 49.00 207 TYR A O 1
ATOM 1638 N N . HIS A 1 208 ? 27.665 12.535 -41.522 1.00 42.91 208 HIS A N 1
ATOM 1639 C CA . HIS A 1 208 ? 27.777 13.728 -40.648 1.00 42.91 208 HIS A CA 1
ATOM 1640 C C . HIS A 1 208 ? 26.467 14.217 -39.978 1.00 42.91 208 HIS A C 1
ATOM 1642 O O . HIS A 1 208 ? 26.242 15.410 -39.819 1.00 42.91 208 HIS A O 1
ATOM 1648 N N . SER A 1 209 ? 25.558 13.321 -39.566 1.00 47.94 209 SER A N 1
ATOM 1649 C CA . SER A 1 209 ? 24.250 13.718 -38.982 1.00 47.94 209 SER A CA 1
ATOM 1650 C C . SER A 1 209 ? 23.875 12.936 -37.710 1.00 47.94 209 SER A C 1
ATOM 1652 O O . SER A 1 209 ? 22.708 12.807 -37.350 1.00 47.94 209 S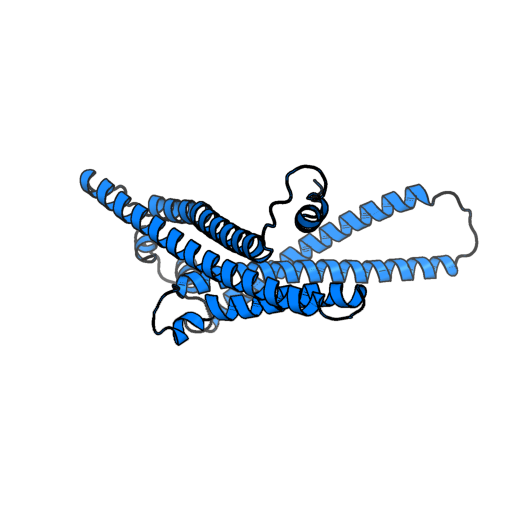ER A O 1
ATOM 1654 N N . HIS A 1 210 ? 24.853 12.355 -37.010 1.00 50.59 210 HIS A N 1
ATOM 1655 C CA . HIS A 1 210 ? 24.556 11.363 -35.969 1.00 50.59 210 HIS A CA 1
ATOM 1656 C C . HIS A 1 210 ? 24.091 11.967 -34.628 1.00 50.59 210 HIS A C 1
ATOM 1658 O O . HIS A 1 210 ? 23.310 11.338 -33.923 1.00 50.59 210 HIS A O 1
ATOM 1664 N N . SER A 1 211 ? 24.502 13.194 -34.280 1.00 47.62 211 SER A N 1
ATOM 1665 C CA . SER A 1 211 ? 24.153 13.805 -32.981 1.00 47.62 211 SER A CA 1
ATOM 1666 C C . SER A 1 211 ? 22.762 14.465 -32.979 1.00 47.62 211 SER A C 1
ATOM 1668 O O . SER A 1 211 ? 21.956 14.232 -32.078 1.00 47.62 211 SER A O 1
ATOM 1670 N N . LEU A 1 212 ? 22.409 15.199 -34.045 1.00 46.47 212 LEU A N 1
ATOM 1671 C CA . LEU A 1 212 ? 21.118 15.900 -34.144 1.00 46.47 212 LEU A CA 1
ATOM 1672 C C . LEU A 1 212 ? 19.932 14.945 -34.393 1.00 46.47 212 LEU A C 1
ATOM 1674 O O . LEU A 1 212 ? 18.855 15.130 -33.827 1.00 46.47 212 LEU A O 1
ATOM 1678 N N . LYS A 1 213 ? 20.129 13.877 -35.189 1.00 52.19 213 LYS A N 1
ATOM 1679 C CA . LYS A 1 213 ? 19.103 12.837 -35.398 1.00 52.19 213 LYS A CA 1
ATOM 1680 C C . LYS A 1 213 ? 18.802 12.057 -34.121 1.00 52.19 213 LYS A C 1
ATOM 1682 O O . LYS A 1 213 ? 17.645 11.707 -33.897 1.00 52.19 213 LYS A O 1
ATOM 1687 N N . ASN A 1 214 ? 19.802 11.825 -33.271 1.00 53.91 214 ASN A N 1
ATOM 1688 C CA . ASN A 1 214 ? 19.610 11.120 -32.006 1.00 53.91 214 ASN A CA 1
ATOM 1689 C C . ASN A 1 214 ? 18.746 11.937 -31.029 1.00 53.91 214 ASN A C 1
ATOM 1691 O O . ASN A 1 214 ? 17.843 11.372 -30.420 1.00 53.91 214 ASN A O 1
ATOM 1695 N N . GLY A 1 215 ? 18.926 13.263 -30.954 1.00 53.59 215 GLY A N 1
ATOM 1696 C CA . GLY A 1 215 ? 18.073 14.146 -30.143 1.00 53.59 215 GLY A CA 1
ATOM 1697 C C . GLY A 1 215 ? 16.604 14.152 -30.590 1.00 53.59 215 GLY A C 1
ATOM 1698 O O . GLY A 1 215 ? 15.709 13.916 -29.778 1.00 53.59 215 GLY A O 1
ATOM 1699 N N . ILE A 1 216 ? 16.358 14.306 -31.899 1.00 58.53 216 ILE A N 1
ATOM 1700 C CA . ILE A 1 216 ? 15.004 14.278 -32.490 1.00 58.53 216 ILE A CA 1
ATOM 1701 C C . ILE A 1 216 ? 14.343 12.900 -32.302 1.00 58.53 216 ILE A C 1
ATOM 1703 O O . ILE A 1 216 ? 13.131 12.800 -32.100 1.00 58.53 216 ILE A O 1
ATOM 1707 N N . THR A 1 217 ? 15.128 11.823 -32.343 1.00 66.94 217 THR A N 1
ATOM 1708 C CA . THR A 1 217 ? 14.630 10.455 -32.140 1.00 66.94 217 THR A CA 1
ATOM 1709 C C . THR A 1 217 ? 14.274 10.207 -30.674 1.00 66.94 217 THR A C 1
ATOM 1711 O O . THR A 1 217 ? 13.203 9.672 -30.400 1.00 66.94 217 THR A O 1
ATOM 1714 N N . ILE A 1 218 ? 15.093 10.663 -29.720 1.00 66.38 218 ILE A N 1
ATOM 1715 C CA . ILE A 1 218 ? 14.815 10.542 -28.277 1.00 66.38 218 ILE A CA 1
ATOM 1716 C C . ILE A 1 218 ? 13.566 11.337 -27.878 1.00 66.38 218 ILE A C 1
ATOM 1718 O O . ILE A 1 218 ? 12.744 10.844 -27.104 1.00 66.38 218 ILE A O 1
ATOM 1722 N N . GLU A 1 219 ? 13.369 12.534 -28.430 1.0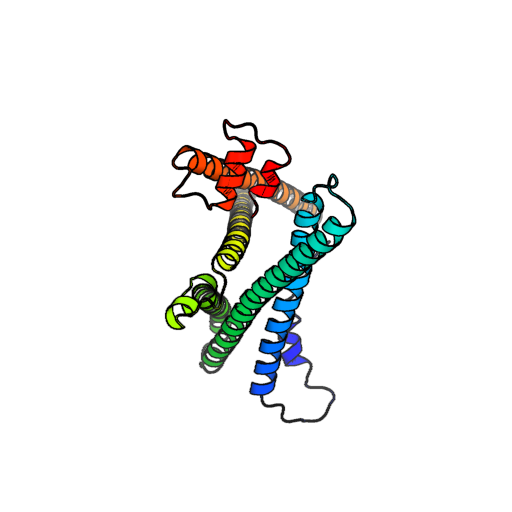0 73.75 219 GLU A N 1
ATOM 1723 C CA . GLU A 1 219 ? 12.164 13.324 -28.164 1.00 73.75 219 GLU A CA 1
ATOM 1724 C C . GLU A 1 219 ? 10.905 12.640 -28.717 1.00 73.75 219 GLU A C 1
ATOM 1726 O O . GLU A 1 219 ? 9.916 12.481 -27.998 1.00 73.75 219 GLU A O 1
ATOM 1731 N N . LYS A 1 220 ? 10.958 12.126 -29.954 1.00 73.56 220 LYS A N 1
ATOM 1732 C CA . LYS A 1 220 ? 9.864 11.330 -30.534 1.00 73.56 220 LYS A CA 1
ATOM 1733 C C . LYS A 1 220 ? 9.569 10.070 -29.719 1.00 73.56 220 LYS A C 1
ATOM 1735 O O . LYS A 1 220 ? 8.400 9.731 -29.543 1.00 73.56 220 LYS A O 1
ATOM 1740 N N . LEU A 1 221 ? 10.593 9.410 -29.179 1.00 67.12 221 LEU A N 1
ATOM 1741 C CA . LEU A 1 221 ? 10.438 8.245 -28.304 1.00 67.12 221 LEU A CA 1
ATOM 1742 C C . LEU A 1 221 ? 9.783 8.600 -26.976 1.00 67.12 221 LEU A C 1
ATOM 1744 O O . LEU A 1 221 ? 8.923 7.861 -26.502 1.00 67.12 221 LEU A O 1
ATOM 1748 N N . ARG A 1 222 ? 10.143 9.742 -26.392 1.00 73.19 222 ARG A N 1
ATOM 1749 C CA . ARG A 1 222 ? 9.503 10.239 -25.176 1.00 73.19 222 ARG A CA 1
ATOM 1750 C C . ARG A 1 222 ? 8.028 10.546 -25.422 1.00 73.19 222 ARG A C 1
ATOM 1752 O O . ARG A 1 222 ? 7.180 10.059 -24.682 1.00 73.19 222 ARG A O 1
ATOM 1759 N N . LEU A 1 223 ? 7.715 11.251 -26.511 1.00 79.06 223 LEU A N 1
ATOM 1760 C CA . LEU A 1 223 ? 6.337 11.543 -26.918 1.00 79.06 223 LEU A CA 1
ATOM 1761 C C . LEU A 1 223 ? 5.533 10.267 -27.206 1.00 79.06 223 LEU A C 1
ATOM 1763 O O . LEU A 1 223 ? 4.355 10.179 -26.856 1.00 79.06 223 LEU A O 1
ATOM 1767 N N . PHE A 1 224 ? 6.156 9.263 -27.825 1.00 75.44 224 PHE A N 1
ATOM 1768 C CA . PHE A 1 224 ? 5.539 7.963 -28.079 1.00 75.44 224 PHE A CA 1
ATOM 1769 C C . PHE A 1 224 ? 5.289 7.184 -26.782 1.00 75.44 224 PHE A C 1
ATOM 1771 O O . PHE A 1 224 ? 4.183 6.689 -26.569 1.00 75.44 224 PHE A O 1
ATOM 1778 N N . SER A 1 225 ? 6.269 7.148 -25.876 1.00 73.62 225 SER A N 1
ATOM 1779 C CA . SER A 1 225 ? 6.129 6.558 -24.543 1.00 73.62 225 SER A CA 1
ATOM 1780 C C . SER A 1 225 ? 5.012 7.235 -23.746 1.00 73.62 225 SER A C 1
ATOM 1782 O O . SER A 1 225 ? 4.207 6.548 -23.123 1.00 73.62 225 SER A O 1
ATOM 1784 N N . ASP A 1 226 ? 4.905 8.564 -23.802 1.00 79.38 226 ASP A N 1
ATOM 1785 C CA . ASP A 1 226 ? 3.840 9.315 -23.133 1.00 79.38 226 ASP A CA 1
ATOM 1786 C C . ASP A 1 226 ? 2.460 9.015 -23.741 1.00 79.38 226 ASP A C 1
ATOM 1788 O O . ASP A 1 226 ? 1.469 8.903 -23.013 1.00 79.38 226 ASP A O 1
ATOM 1792 N N . LYS A 1 227 ? 2.371 8.828 -25.067 1.00 81.69 227 LYS A N 1
ATOM 1793 C CA . LYS A 1 227 ? 1.135 8.382 -25.731 1.00 81.69 227 LYS A CA 1
ATOM 1794 C C . LYS A 1 227 ? 0.737 6.972 -25.302 1.00 81.69 227 LYS A C 1
ATOM 1796 O O . LYS A 1 227 ? -0.413 6.778 -24.913 1.00 81.69 227 LYS A O 1
ATOM 1801 N N . ILE A 1 228 ? 1.668 6.015 -25.309 1.00 76.56 228 ILE A N 1
ATOM 1802 C CA . ILE A 1 228 ? 1.406 4.650 -24.825 1.00 76.56 228 ILE A CA 1
ATOM 1803 C C . ILE A 1 228 ? 0.994 4.685 -23.359 1.00 76.56 228 ILE A C 1
ATOM 1805 O O . ILE A 1 228 ? 0.051 4.003 -22.974 1.00 76.56 228 ILE A O 1
ATOM 1809 N N . HIS A 1 229 ? 1.647 5.510 -22.543 1.00 74.62 229 HIS A N 1
ATOM 1810 C CA . HIS A 1 229 ? 1.302 5.651 -21.138 1.00 74.62 229 HIS A CA 1
ATOM 1811 C C . HIS A 1 229 ? -0.146 6.115 -20.946 1.00 74.62 229 HIS A C 1
ATOM 1813 O O . HIS A 1 229 ? -0.877 5.538 -20.141 1.00 74.62 229 HIS A O 1
ATOM 1819 N N . LYS A 1 230 ? -0.582 7.119 -21.716 1.00 80.38 230 LYS A N 1
ATOM 1820 C CA . LYS A 1 230 ? -1.964 7.620 -21.689 1.00 80.38 230 LYS A CA 1
ATOM 1821 C C . LYS A 1 230 ? -2.970 6.571 -22.166 1.00 80.38 230 LYS A C 1
ATOM 1823 O O . LYS A 1 230 ? -3.995 6.386 -21.515 1.00 80.38 230 LYS A O 1
ATOM 1828 N N . ILE A 1 231 ? -2.673 5.870 -23.261 1.00 80.19 231 ILE A N 1
ATOM 1829 C CA . ILE A 1 231 ? -3.544 4.814 -23.800 1.00 80.19 231 ILE A CA 1
ATOM 1830 C C . ILE A 1 231 ? -3.635 3.644 -22.815 1.00 80.19 231 ILE A C 1
ATOM 1832 O O . ILE A 1 231 ? -4.730 3.194 -22.496 1.00 80.19 231 ILE A O 1
ATOM 1836 N N . GLY A 1 232 ? -2.500 3.193 -22.279 1.00 77.75 232 GLY A N 1
ATOM 1837 C CA . GLY A 1 232 ? -2.431 2.118 -21.293 1.00 77.75 232 GLY A CA 1
ATOM 1838 C C . GLY A 1 232 ? -3.170 2.467 -20.004 1.00 77.75 232 GLY A C 1
ATOM 1839 O O . GLY A 1 232 ? -3.877 1.623 -19.460 1.00 77.75 232 GLY A O 1
ATOM 1840 N N . TRP A 1 233 ? -3.083 3.722 -19.550 1.00 77.94 233 TRP A N 1
ATOM 1841 C CA . TRP A 1 233 ? -3.905 4.210 -18.445 1.00 77.94 233 TRP A CA 1
ATOM 1842 C C . TRP A 1 233 ? -5.400 4.118 -18.768 1.00 77.94 233 TRP A C 1
ATOM 1844 O O . TRP A 1 233 ? -6.149 3.549 -17.980 1.00 77.94 233 TRP A O 1
ATOM 1854 N N . GLY A 1 234 ? -5.821 4.612 -19.938 1.00 81.62 234 GLY A N 1
ATOM 1855 C CA . GLY A 1 234 ? -7.217 4.562 -20.377 1.00 81.62 234 GLY A CA 1
ATOM 1856 C C . GLY A 1 234 ? -7.769 3.137 -20.456 1.00 81.62 234 GLY A C 1
ATOM 1857 O O . GLY A 1 234 ? -8.827 2.861 -19.894 1.00 81.62 234 GLY A O 1
ATOM 1858 N N . LEU A 1 235 ? -7.025 2.216 -21.074 1.00 81.25 235 LEU A N 1
ATOM 1859 C CA . LEU A 1 235 ? -7.406 0.804 -21.165 1.00 81.25 235 LEU A CA 1
ATOM 1860 C C . LEU A 1 235 ? -7.484 0.151 -19.785 1.00 81.25 235 LEU A C 1
ATOM 1862 O O . LEU A 1 235 ? -8.467 -0.516 -19.483 1.00 81.25 235 LEU A O 1
ATOM 1866 N N . ASN A 1 236 ? -6.493 0.379 -18.920 1.00 79.44 236 ASN A N 1
ATOM 1867 C CA . ASN A 1 236 ? -6.493 -0.183 -17.572 1.00 79.44 236 ASN A CA 1
ATOM 1868 C C . ASN A 1 236 ? -7.671 0.343 -16.736 1.00 79.44 236 ASN A C 1
ATOM 1870 O O . ASN A 1 236 ? -8.336 -0.431 -16.053 1.00 79.44 236 ASN A O 1
ATOM 1874 N N . SER A 1 237 ? -7.971 1.642 -16.816 1.00 82.06 237 SER A N 1
ATOM 1875 C CA . SER A 1 237 ? -9.159 2.215 -16.179 1.00 82.06 237 SER A CA 1
ATOM 1876 C C . SER A 1 237 ? -10.450 1.611 -16.733 1.00 82.06 237 SER A C 1
ATOM 1878 O O . SER A 1 237 ? -11.330 1.272 -15.946 1.00 82.06 237 SER A O 1
ATOM 1880 N N . GLY A 1 238 ? -10.545 1.431 -18.054 1.00 85.62 238 GLY A N 1
ATOM 1881 C CA . GLY A 1 238 ? -11.687 0.790 -18.705 1.00 85.62 238 GLY A CA 1
ATOM 1882 C C . GLY A 1 238 ? -11.892 -0.654 -18.247 1.00 85.62 238 GLY A C 1
ATOM 1883 O O . GLY A 1 238 ? -13.006 -1.024 -17.898 1.00 85.62 238 GLY A O 1
ATOM 1884 N N . VAL A 1 239 ? -10.820 -1.447 -18.160 1.00 84.69 239 VAL A N 1
ATOM 1885 C CA . VAL A 1 239 ? -10.871 -2.833 -17.665 1.00 84.69 239 VAL A CA 1
ATOM 1886 C C . VAL A 1 239 ? -11.310 -2.879 -16.203 1.00 84.69 239 VAL A C 1
ATOM 1888 O O . VAL A 1 239 ? -12.209 -3.641 -15.864 1.00 84.69 239 VAL A O 1
ATOM 1891 N N . VAL A 1 240 ? -10.724 -2.047 -15.335 1.00 83.94 240 VAL A N 1
ATOM 1892 C CA . VAL A 1 240 ? -11.072 -2.020 -13.905 1.00 83.94 240 VAL A CA 1
ATOM 1893 C C . VAL A 1 240 ? -12.544 -1.652 -13.698 1.00 83.94 240 VAL A C 1
ATOM 1895 O O . VAL A 1 240 ? -13.241 -2.338 -12.953 1.00 83.94 240 VAL A O 1
ATOM 1898 N N . TRP A 1 241 ? -13.034 -0.604 -14.365 1.00 85.75 241 TRP A N 1
ATOM 1899 C CA . TRP A 1 241 ? -14.432 -0.182 -14.243 1.00 85.75 241 TRP A CA 1
ATOM 1900 C C . TRP A 1 241 ? -15.405 -1.145 -14.922 1.00 85.75 241 TRP A C 1
ATOM 1902 O O . TRP A 1 241 ? -16.462 -1.425 -14.363 1.00 85.75 241 TRP A O 1
ATOM 1912 N N . GLY A 1 242 ? -15.037 -1.699 -16.078 1.00 88.38 242 GLY A N 1
ATOM 1913 C CA . GLY A 1 242 ? -15.821 -2.723 -16.763 1.00 88.38 242 GLY A CA 1
ATOM 1914 C C . GLY A 1 242 ? -16.005 -3.967 -15.896 1.00 88.38 242 GLY A C 1
ATOM 1915 O O . GLY A 1 242 ? -17.129 -4.426 -15.725 1.00 88.38 242 GLY A O 1
ATOM 1916 N N . LEU A 1 243 ? -14.931 -4.455 -15.265 1.00 86.19 243 LEU A N 1
ATOM 1917 C CA . LEU A 1 243 ? -15.000 -5.569 -14.316 1.00 86.19 243 LEU A CA 1
ATOM 1918 C C . LEU A 1 243 ? -15.820 -5.218 -13.073 1.00 86.19 243 LEU A C 1
ATOM 1920 O O . LEU A 1 243 ? -16.615 -6.038 -12.628 1.00 86.19 243 LEU A O 1
ATOM 1924 N N . ALA A 1 244 ? -15.669 -4.010 -12.523 1.00 84.62 244 ALA A N 1
ATOM 1925 C CA . ALA A 1 244 ? -16.460 -3.578 -11.372 1.00 84.62 244 ALA A CA 1
ATOM 1926 C C . ALA A 1 244 ? -17.968 -3.591 -11.679 1.00 84.62 244 ALA A C 1
ATOM 1928 O O . ALA A 1 244 ? -18.748 -4.099 -10.874 1.00 84.62 244 ALA A O 1
ATOM 1929 N N . MET A 1 245 ? -18.368 -3.096 -12.855 1.00 87.50 245 MET A N 1
ATOM 1930 C CA . MET A 1 245 ? -19.764 -3.116 -13.303 1.00 87.50 245 MET A CA 1
ATOM 1931 C C . MET A 1 245 ? -20.248 -4.526 -13.654 1.00 87.50 245 MET A C 1
ATOM 1933 O O . MET A 1 245 ? -21.385 -4.870 -13.345 1.00 87.50 245 MET A O 1
ATOM 1937 N N . MET A 1 246 ? -19.391 -5.361 -14.244 1.00 87.75 246 MET A N 1
ATOM 1938 C CA . MET A 1 246 ? -19.699 -6.765 -14.524 1.00 87.75 246 MET A CA 1
ATOM 1939 C C . MET A 1 246 ? -19.940 -7.553 -13.231 1.00 87.75 246 MET A C 1
ATOM 1941 O O . MET A 1 246 ? -20.907 -8.296 -13.127 1.00 87.75 246 MET A O 1
ATOM 1945 N N . PHE A 1 247 ? -19.105 -7.375 -12.205 1.00 86.38 247 PHE A N 1
ATOM 1946 C CA . PHE A 1 247 ? -19.344 -8.021 -10.914 1.00 86.38 247 PHE A CA 1
ATOM 1947 C C . PHE A 1 247 ? -20.589 -7.471 -10.215 1.00 86.38 247 PHE A C 1
ATOM 1949 O O . PHE A 1 247 ? -21.305 -8.235 -9.575 1.00 86.38 247 PHE A O 1
ATOM 1956 N N . TYR A 1 248 ? -20.885 -6.178 -10.375 1.00 83.81 248 TYR A N 1
ATOM 1957 C CA . TYR A 1 248 ? -22.129 -5.592 -9.878 1.00 83.81 248 TYR A CA 1
ATOM 1958 C C . TYR A 1 248 ? -23.379 -6.182 -10.552 1.00 83.81 248 TYR A C 1
ATOM 1960 O O . TYR A 1 248 ? -24.410 -6.303 -9.892 1.00 83.81 248 TYR A O 1
ATOM 1968 N N . SER A 1 249 ? -23.303 -6.577 -11.829 1.00 84.56 249 SER A N 1
ATOM 1969 C CA . SER A 1 249 ? -24.431 -7.199 -12.531 1.00 84.56 249 SER A CA 1
ATOM 1970 C C . SER A 1 249 ? -24.595 -8.695 -12.244 1.00 84.56 249 SER A C 1
ATOM 1972 O O . SER A 1 249 ? -25.728 -9.168 -12.239 1.00 84.56 249 SER A O 1
ATOM 1974 N N . ILE A 1 250 ? -23.501 -9.434 -12.010 1.00 83.94 250 ILE A N 1
ATOM 1975 C CA . ILE A 1 250 ? -23.531 -10.893 -11.798 1.00 83.94 250 ILE A CA 1
ATOM 1976 C C . ILE A 1 250 ? -24.035 -11.257 -10.398 1.00 83.94 250 ILE A C 1
ATOM 1978 O O . ILE A 1 250 ? -24.923 -12.095 -10.277 1.00 83.94 250 ILE A O 1
ATOM 1982 N N . ASP A 1 251 ? -23.480 -10.656 -9.343 1.00 70.94 251 ASP A N 1
ATOM 1983 C CA . ASP A 1 251 ? -23.944 -10.905 -7.976 1.00 70.94 251 ASP A CA 1
ATOM 1984 C C . ASP A 1 251 ? -23.567 -9.740 -7.055 1.00 70.94 251 ASP A C 1
ATOM 1986 O O . ASP A 1 251 ? -22.399 -9.506 -6.718 1.00 70.94 251 ASP A O 1
ATOM 1990 N N . LYS A 1 252 ? -24.602 -9.014 -6.626 1.00 63.56 252 LYS A N 1
ATOM 1991 C CA . LYS A 1 252 ? -24.475 -7.846 -5.760 1.00 63.56 252 LYS A CA 1
ATOM 1992 C C . LYS A 1 252 ? -23.972 -8.200 -4.358 1.00 63.56 252 LYS A C 1
ATOM 1994 O O . LYS A 1 252 ? -23.518 -7.300 -3.658 1.00 63.56 252 LYS A O 1
ATOM 1999 N N . GLU A 1 253 ? -24.096 -9.443 -3.892 1.00 60.69 253 GLU A N 1
ATOM 2000 C CA . GLU A 1 253 ? -23.847 -9.802 -2.489 1.00 60.69 253 GLU A CA 1
ATOM 2001 C C . GLU A 1 253 ? -22.525 -10.514 -2.233 1.00 60.69 253 GLU A C 1
ATOM 2003 O O . GLU A 1 253 ? -21.939 -10.296 -1.170 1.00 60.69 253 GLU A O 1
ATOM 2008 N N . PHE A 1 254 ? -22.030 -11.305 -3.186 1.00 61.97 254 PHE A N 1
ATOM 2009 C CA . PHE A 1 254 ? -20.922 -12.222 -2.906 1.00 61.97 254 PHE A CA 1
ATOM 2010 C C . PHE A 1 254 ? -19.538 -11.719 -3.337 1.00 61.97 254 PHE A C 1
ATOM 2012 O O . PHE A 1 254 ? -18.562 -11.909 -2.610 1.00 61.97 254 PHE A O 1
ATOM 2019 N N . TYR A 1 255 ? -19.428 -11.063 -4.497 1.00 68.62 255 TYR A N 1
ATOM 2020 C CA . TYR A 1 255 ? -18.118 -10.727 -5.080 1.00 68.62 255 TYR A CA 1
ATOM 2021 C C . TYR A 1 255 ? -17.664 -9.292 -4.810 1.00 68.62 255 TYR A C 1
ATOM 2023 O O . TYR A 1 255 ? -16.462 -9.020 -4.752 1.00 68.62 255 TYR A O 1
ATOM 2031 N N . LEU A 1 256 ? -18.601 -8.357 -4.635 1.00 72.38 256 LEU A N 1
ATOM 2032 C CA . LEU A 1 256 ? -18.269 -6.958 -4.387 1.00 72.38 256 LEU A CA 1
ATOM 2033 C C . LEU A 1 256 ? -18.041 -6.692 -2.899 1.00 72.38 256 LEU A C 1
ATOM 2035 O O . LEU A 1 256 ? -18.841 -7.056 -2.038 1.00 72.38 256 LEU A O 1
ATOM 2039 N N . GLN A 1 257 ? -16.986 -5.940 -2.586 1.00 74.81 257 GLN A N 1
ATOM 2040 C CA . GLN A 1 257 ? -16.818 -5.406 -1.240 1.00 74.81 257 GLN A CA 1
ATOM 2041 C C . GLN A 1 257 ? -18.041 -4.553 -0.861 1.00 74.81 257 GLN A C 1
ATOM 2043 O O . GLN A 1 257 ? -18.442 -3.666 -1.617 1.00 74.81 257 GLN A O 1
ATOM 2048 N N . LYS A 1 258 ? -18.567 -4.756 0.355 1.00 70.81 258 LYS A N 1
ATOM 2049 C CA . LYS A 1 258 ? -19.776 -4.086 0.879 1.00 70.81 258 LYS A CA 1
ATOM 2050 C C . LYS A 1 258 ? -19.815 -2.571 0.641 1.00 70.81 258 LYS A C 1
ATOM 2052 O O . LYS A 1 258 ? -20.864 -2.037 0.310 1.00 70.81 258 LYS A O 1
ATOM 2057 N N . SER A 1 259 ? -18.686 -1.873 0.780 1.00 68.94 259 SER A N 1
ATOM 2058 C CA . SER A 1 259 ? -18.616 -0.421 0.557 1.00 68.94 259 SER A CA 1
ATOM 2059 C C . SER A 1 259 ? -18.751 -0.020 -0.915 1.00 68.94 259 SER A C 1
ATOM 2061 O O . SER A 1 259 ? -19.359 1.006 -1.216 1.00 68.94 259 SER A O 1
ATOM 2063 N N . LEU A 1 260 ? -18.187 -0.810 -1.835 1.00 72.56 260 LEU A N 1
ATOM 2064 C CA . LEU A 1 260 ? -18.303 -0.554 -3.272 1.00 72.56 260 LEU A CA 1
ATOM 2065 C C . LEU A 1 260 ? -19.719 -0.871 -3.752 1.00 72.56 260 LEU A C 1
ATOM 2067 O O . LEU A 1 260 ? -20.310 -0.058 -4.454 1.00 72.56 260 LEU A O 1
ATOM 2071 N N . LYS A 1 261 ? -20.287 -1.988 -3.278 1.00 77.62 261 LYS A N 1
ATOM 2072 C CA . LYS A 1 261 ? -21.693 -2.341 -3.503 1.00 77.62 261 LYS A CA 1
ATOM 2073 C C . LYS A 1 261 ? -22.607 -1.201 -3.081 1.00 77.62 261 LYS A C 1
ATOM 2075 O O . LYS A 1 261 ? -23.387 -0.723 -3.887 1.00 77.62 261 LYS A O 1
ATOM 2080 N N . LEU A 1 262 ? -22.454 -0.728 -1.845 1.00 72.12 262 LEU A N 1
ATOM 2081 C CA . LEU A 1 262 ? -23.286 0.345 -1.314 1.00 72.12 262 LEU A CA 1
ATOM 2082 C C . LEU A 1 262 ? -23.212 1.613 -2.173 1.00 72.12 262 LEU A C 1
ATOM 2084 O O . LEU A 1 262 ? -24.222 2.267 -2.397 1.00 72.12 262 LEU A O 1
ATOM 2088 N N . SER A 1 263 ? -22.022 1.936 -2.681 1.00 75.06 263 SER A N 1
ATOM 2089 C CA . SER A 1 263 ? -21.845 3.070 -3.591 1.00 75.06 263 SER A CA 1
ATOM 2090 C C . SER A 1 263 ? -22.596 2.854 -4.909 1.00 75.06 263 SER A C 1
ATOM 2092 O O . SER A 1 263 ? -23.235 3.775 -5.403 1.00 75.06 263 SER A O 1
ATOM 2094 N N . PHE A 1 264 ? -22.553 1.646 -5.474 1.00 80.06 264 PHE A N 1
ATOM 2095 C CA . PHE A 1 264 ? -23.269 1.324 -6.710 1.00 80.06 264 PHE A CA 1
ATOM 2096 C C . PHE A 1 264 ? -24.779 1.213 -6.525 1.00 80.06 264 PHE A C 1
ATOM 2098 O O . PHE A 1 264 ? -25.503 1.715 -7.373 1.00 80.06 264 PHE A O 1
ATOM 2105 N N . ASP A 1 265 ? -25.263 0.655 -5.419 1.00 79.44 265 ASP A N 1
ATOM 2106 C CA . ASP A 1 265 ? -26.691 0.655 -5.090 1.00 79.44 265 ASP A CA 1
ATOM 2107 C C . ASP A 1 265 ? -27.204 2.090 -4.901 1.00 79.44 265 ASP A C 1
ATOM 2109 O O . ASP A 1 265 ? -28.322 2.406 -5.291 1.00 79.44 265 ASP A O 1
ATOM 2113 N N . PHE A 1 266 ? -26.378 2.984 -4.352 1.00 75.81 266 PHE A N 1
ATOM 2114 C CA . PHE A 1 266 ? -26.738 4.389 -4.199 1.00 75.81 266 PHE A CA 1
ATOM 2115 C C . PHE A 1 266 ?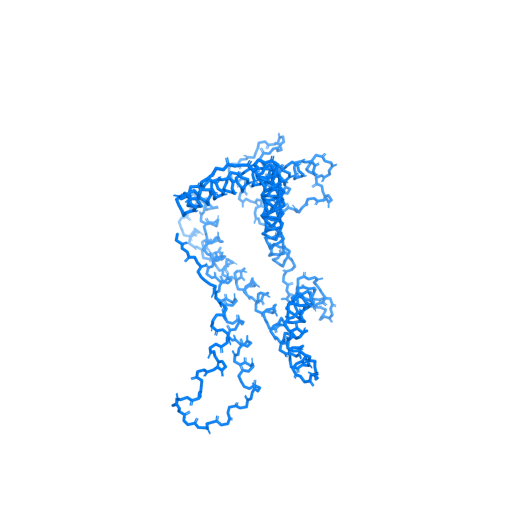 -26.785 5.151 -5.532 1.00 75.81 266 PHE A C 1
ATOM 2117 O O . PHE A 1 266 ? -27.678 5.962 -5.749 1.00 75.81 266 PHE A O 1
ATOM 2124 N N . ILE A 1 267 ? -25.807 4.921 -6.415 1.00 78.19 267 ILE A N 1
ATOM 2125 C CA . ILE A 1 267 ? -25.665 5.660 -7.681 1.00 78.19 267 ILE A CA 1
ATOM 2126 C C . ILE A 1 267 ? -26.552 5.073 -8.789 1.00 78.19 267 ILE A C 1
ATOM 2128 O O . ILE A 1 267 ? -27.106 5.818 -9.592 1.00 78.19 267 ILE A O 1
ATOM 2132 N N . TYR A 1 268 ? -26.649 3.746 -8.854 1.00 80.50 268 TYR A N 1
ATOM 2133 C CA . TYR A 1 268 ? -27.254 2.988 -9.953 1.00 80.50 268 TYR A CA 1
ATOM 2134 C C . TYR A 1 268 ? -28.414 2.090 -9.505 1.00 80.50 268 TYR A C 1
ATOM 2136 O O . TYR A 1 268 ? -28.916 1.311 -10.313 1.00 80.50 268 TYR A O 1
ATOM 2144 N N . GLY A 1 269 ? -28.796 2.105 -8.227 1.00 73.88 269 GLY A N 1
ATOM 2145 C CA . GLY A 1 269 ? -29.956 1.356 -7.753 1.00 73.88 269 GLY A CA 1
ATOM 2146 C C . GLY A 1 269 ? -31.271 2.017 -8.161 1.00 73.88 269 GLY A C 1
ATOM 2147 O O . GLY A 1 269 ? -31.350 3.226 -8.351 1.00 73.88 269 GLY A O 1
ATOM 2148 N N . ASP A 1 270 ? -32.332 1.216 -8.234 1.00 69.62 270 ASP A N 1
ATOM 2149 C CA . ASP A 1 270 ? -33.661 1.663 -8.679 1.00 69.62 270 ASP A CA 1
ATOM 2150 C C . ASP A 1 270 ? -34.414 2.514 -7.637 1.00 69.62 270 ASP A C 1
ATOM 2152 O O . ASP A 1 270 ? -35.545 2.945 -7.864 1.00 69.62 270 ASP A O 1
ATOM 2156 N N . LYS A 1 271 ? -33.815 2.743 -6.460 1.00 66.44 271 LYS A N 1
ATOM 2157 C CA . LYS A 1 271 ? -34.417 3.509 -5.364 1.00 66.44 271 LYS A CA 1
ATOM 2158 C C . LYS A 1 271 ? -33.839 4.919 -5.331 1.00 66.44 271 LYS A C 1
ATOM 2160 O O . LYS A 1 271 ? -32.638 5.093 -5.148 1.00 66.44 271 LYS A O 1
ATOM 2165 N N . MET A 1 272 ? -34.705 5.928 -5.433 1.00 58.38 272 MET A N 1
ATOM 2166 C CA . MET A 1 272 ? -34.325 7.300 -5.098 1.00 58.38 272 MET A CA 1
ATOM 2167 C C . MET A 1 272 ? -34.171 7.426 -3.583 1.00 58.38 272 MET A C 1
ATOM 2169 O O . MET A 1 272 ? -35.146 7.310 -2.845 1.00 58.38 272 MET A O 1
ATOM 2173 N N . TYR A 1 273 ? -32.943 7.664 -3.138 1.00 63.50 273 TYR A N 1
ATOM 2174 C CA . TYR A 1 273 ? -32.634 7.950 -1.743 1.00 63.50 273 TYR A CA 1
ATOM 2175 C C . TYR A 1 273 ? -32.744 9.451 -1.472 1.00 63.50 273 TYR A C 1
ATOM 2177 O O . TYR A 1 273 ? -32.268 10.270 -2.263 1.00 63.50 273 TYR A O 1
ATOM 2185 N N . ASP A 1 274 ? -33.325 9.819 -0.331 1.00 60.72 274 ASP A N 1
ATOM 2186 C CA . ASP A 1 274 ? -33.312 11.212 0.120 1.00 60.72 274 ASP A CA 1
ATOM 2187 C C . ASP A 1 274 ? -31.877 11.623 0.515 1.00 60.72 274 ASP A C 1
ATOM 2189 O O . ASP A 1 274 ? -31.086 10.814 1.012 1.00 60.72 274 ASP A O 1
ATOM 2193 N N . TRP A 1 275 ? -31.527 12.903 0.345 1.00 57.03 275 TRP A N 1
ATOM 2194 C CA . TRP A 1 275 ? -30.183 13.454 0.600 1.00 57.03 275 TRP A CA 1
ATOM 2195 C C . TRP A 1 275 ? -29.706 13.201 2.042 1.00 57.03 275 TRP A C 1
ATOM 2197 O O . TRP A 1 275 ? -28.512 13.202 2.342 1.00 57.03 275 TRP A O 1
ATOM 2207 N N . LEU A 1 276 ? -30.647 12.966 2.957 1.00 54.88 276 LEU A N 1
ATOM 2208 C CA . LEU A 1 276 ? -30.389 12.654 4.359 1.00 54.88 276 LEU A CA 1
ATOM 2209 C C . LEU A 1 276 ? -30.195 11.157 4.639 1.00 54.88 276 LEU A C 1
ATOM 2211 O O . LEU A 1 276 ? -29.529 10.814 5.619 1.00 54.88 276 LEU A O 1
ATOM 2215 N N . GLU A 1 277 ? -30.717 10.266 3.795 1.00 61.88 277 GLU A N 1
ATOM 2216 C CA . GLU A 1 277 ? -30.548 8.814 3.938 1.00 61.88 277 GLU A CA 1
ATOM 2217 C C . GLU A 1 277 ? -29.122 8.364 3.607 1.00 61.88 277 GLU A C 1
ATOM 2219 O O . GLU A 1 277 ? -28.593 7.472 4.275 1.00 61.88 277 GLU A O 1
ATOM 2224 N N . VAL A 1 278 ? -28.453 9.062 2.682 1.00 56.88 278 VAL A N 1
ATOM 2225 C CA . VAL A 1 278 ? -27.040 8.842 2.306 1.00 56.88 278 VAL A CA 1
ATOM 2226 C C . VAL A 1 278 ? -26.122 8.820 3.531 1.00 56.88 278 VAL A C 1
ATOM 2228 O O . VAL A 1 278 ? -25.209 8.004 3.645 1.00 56.88 278 VAL A O 1
ATOM 2231 N N . PHE A 1 279 ? -26.390 9.705 4.494 1.00 55.53 279 PHE A N 1
ATOM 2232 C CA . PHE A 1 279 ? -25.574 9.860 5.698 1.00 55.53 279 PHE A CA 1
ATOM 2233 C C . PHE A 1 279 ? -25.988 8.951 6.852 1.00 55.53 279 PHE A C 1
ATOM 2235 O O . PHE A 1 279 ? -25.216 8.777 7.800 1.00 55.53 279 PHE A O 1
ATOM 2242 N N . ASN A 1 280 ? -27.184 8.367 6.788 1.00 55.34 280 ASN A N 1
ATOM 2243 C CA . ASN A 1 280 ? -27.611 7.339 7.732 1.00 55.34 280 ASN A CA 1
ATOM 2244 C C . ASN A 1 280 ? -27.032 5.966 7.362 1.00 55.34 280 ASN A C 1
ATOM 2246 O O . ASN A 1 280 ? -26.775 5.169 8.260 1.00 55.34 280 ASN A O 1
ATOM 2250 N N . TYR A 1 281 ? -26.743 5.734 6.078 1.00 46.97 281 TYR A N 1
ATOM 2251 C CA . TYR A 1 281 ? -26.138 4.501 5.563 1.00 46.97 281 TYR A CA 1
ATOM 2252 C C . TYR A 1 281 ? -24.638 4.338 5.869 1.00 46.97 281 TYR A C 1
ATOM 2254 O O . TYR A 1 281 ? -24.117 3.228 5.829 1.00 46.97 281 TYR A O 1
ATOM 2262 N N . ALA A 1 282 ? -23.932 5.425 6.203 1.00 40.06 282 ALA A N 1
ATOM 2263 C CA . ALA A 1 282 ? -22.505 5.413 6.549 1.00 40.06 282 ALA A CA 1
ATOM 2264 C C . ALA A 1 282 ? -22.209 5.022 8.019 1.00 40.06 282 ALA A C 1
ATOM 2266 O O . ALA A 1 282 ? -21.087 5.222 8.502 1.00 40.06 282 ALA A O 1
ATOM 2267 N N . ARG A 1 283 ? -23.211 4.537 8.763 1.00 36.34 283 ARG A N 1
ATOM 2268 C CA . ARG A 1 283 ? -23.086 4.127 10.168 1.00 36.34 283 ARG A CA 1
ATOM 2269 C C . ARG A 1 283 ? -22.937 2.618 10.292 1.00 36.34 283 ARG A C 1
ATOM 2271 O O . ARG A 1 283 ? -22.109 2.241 11.155 1.00 36.34 283 ARG A O 1
#

Foldseek 3Di:
DDDDDPPCPVVCVVVVPPDDDDPPVCPVVNVLVVQLVVQLVVLLVVLQPPQLVVQLVLVVVLDPPPDDDVVSVVVSVVSSVVSNVVSNLLSQLSSQLSNQLSVQLVVQLVVLVPDPDDPVVNVVVNVVSNVVSNVVSLCCRQVCVVVVVVVHPSHDNVSSVVVVVVVVVVVLLVVLQVVLVVVLVVVVVVVVVVVVVVVVVDPDDDDDCPPVVVVVVVVVSVVVSVVSNVVSNVVSVVVVVVVLVVCCVPDLPDPDDPVSSVVCCQPPNPDDDDPNVVSVVVD

Solvent-accessible surface area (backbone atoms only — not comparable to full-atom values): 15964 Å² total; per-residue (Å²): 136,85,83,76,77,83,67,56,67,68,55,42,70,74,65,62,76,83,65,90,77,78,93,68,86,70,52,66,67,58,56,51,50,50,51,32,52,50,46,20,51,50,31,29,53,51,31,31,58,60,46,31,56,53,44,46,53,56,54,60,72,58,53,73,84,89,56,65,71,81,58,46,56,56,53,49,49,54,49,51,53,51,32,50,53,50,16,48,54,48,6,50,49,43,19,52,32,36,37,47,22,46,54,45,35,50,55,53,49,53,55,54,69,73,44,96,66,56,69,74,57,50,57,58,48,50,58,51,40,53,49,52,20,46,50,53,22,42,42,36,60,55,64,41,48,54,34,67,75,65,78,40,85,81,58,59,62,70,58,34,46,53,51,48,53,55,50,48,53,53,50,55,53,48,49,47,51,50,51,40,52,51,50,49,50,53,53,49,51,52,53,51,51,53,56,49,54,60,49,67,77,54,86,80,83,84,93,86,62,73,68,66,53,49,52,57,49,52,52,52,49,49,56,48,49,52,49,47,48,54,51,42,50,52,52,49,51,48,51,55,52,50,49,53,52,50,44,54,71,74,38,64,77,80,79,43,58,69,71,61,37,51,51,45,46,64,75,71,37,96,60,89,73,55,88,68,50,65,58,63,72,77,111

Mean predicted aligned error: 14.03 Å

Sequence (283 aa):
MTTEPTDSHIVSIISTNNQDNDEIDIDPMSILLKSVIMAAKNAVIYGYRVRFIHAISTQLVSLNMKKNSKMLYKQLWFRLVKSIKMSLNHGKILAGFAIVYKTLLLILTQCISRTGLDETKKARLKHLVHFISGFIGGSLVYGGLINSQTGSNYFNESIASQITLYCLSRVALSIGRWIGVLLTKLIYHRITELSNELKNDGQHGHYHSHSLKNGITIEKLRLFSDKIHKIGWGLNSGVVWGLAMMFYSIDKEFYLQKSLKLSFDFIYGDKMYDWLEVFNYAR

pLDDT: mean 71.63, std 14.84, range [26.52, 91.94]